Protein AF-A0A7S0I4N2-F1 (afdb_monomer_lite)

pLDDT: mean 75.65, std 21.39, range [32.59, 97.38]

Structure (mmCIF, N/CA/C/O backbone):
data_AF-A0A7S0I4N2-F1
#
_entry.id   AF-A0A7S0I4N2-F1
#
loop_
_atom_site.group_PDB
_atom_site.id
_atom_site.type_symbol
_atom_site.label_atom_id
_atom_site.label_alt_id
_atom_site.label_comp_id
_atom_site.label_asym_id
_atom_site.label_entity_id
_atom_site.label_seq_id
_atom_site.pdbx_PDB_ins_code
_atom_site.Cartn_x
_atom_site.Cartn_y
_atom_site.Cartn_z
_atom_site.occupancy
_atom_site.B_iso_or_equiv
_atom_site.auth_seq_id
_atom_site.auth_comp_id
_atom_site.auth_asym_id
_atom_site.auth_atom_id
_atom_site.pdbx_PDB_model_num
ATOM 1 N N . MET A 1 1 ? -61.066 2.863 23.613 1.00 39.00 1 MET A N 1
ATOM 2 C CA . MET A 1 1 ? -60.328 2.364 22.430 1.00 39.00 1 MET A CA 1
ATOM 3 C C . MET A 1 1 ? -59.536 3.503 21.757 1.00 39.00 1 MET A C 1
ATOM 5 O O . MET A 1 1 ? -59.409 3.555 20.550 1.00 39.00 1 MET A O 1
ATOM 9 N N . LEU A 1 2 ? -59.047 4.546 22.434 1.00 36.34 2 LEU A N 1
ATOM 10 C CA . LEU A 1 2 ? -57.817 4.649 23.255 1.00 36.34 2 LEU A CA 1
ATOM 11 C C . LEU A 1 2 ? -56.533 3.927 22.791 1.00 36.34 2 LEU A C 1
ATOM 13 O O . LEU A 1 2 ? -55.491 4.132 23.397 1.00 36.34 2 LEU A O 1
ATOM 17 N N . THR A 1 3 ? -56.552 3.195 21.676 1.00 36.00 3 THR A N 1
ATOM 18 C CA . THR A 1 3 ? -55.361 2.517 21.122 1.00 36.00 3 THR A CA 1
ATOM 19 C C . THR A 1 3 ? -55.049 2.905 19.675 1.00 36.00 3 THR A C 1
ATOM 21 O O . THR A 1 3 ? -53.972 2.582 19.192 1.00 36.00 3 THR A O 1
ATOM 24 N N . MET A 1 4 ? -55.910 3.676 18.996 1.00 32.59 4 MET A N 1
ATOM 25 C CA . MET A 1 4 ? -55.660 4.134 17.614 1.00 32.59 4 MET A CA 1
ATOM 26 C C . MET A 1 4 ? -55.176 5.585 17.476 1.00 32.59 4 MET A C 1
ATOM 28 O O . MET A 1 4 ? -54.759 5.971 16.390 1.00 32.59 4 MET A O 1
ATOM 32 N N . MET A 1 5 ? -55.151 6.384 18.549 1.00 34.34 5 MET A N 1
ATOM 33 C CA . MET A 1 5 ? -54.586 7.750 18.509 1.00 34.34 5 MET A CA 1
ATOM 34 C C . MET A 1 5 ? -53.125 7.834 18.980 1.00 34.34 5 MET A C 1
ATOM 36 O O . MET A 1 5 ? -52.471 8.849 18.772 1.00 34.34 5 MET A O 1
ATOM 40 N N . ALA A 1 6 ? -52.568 6.748 19.528 1.00 34.38 6 ALA A N 1
ATOM 41 C CA . ALA A 1 6 ? -51.154 6.672 19.909 1.00 34.38 6 ALA A CA 1
ATOM 42 C C . ALA A 1 6 ? -50.215 6.347 18.726 1.00 34.38 6 ALA A C 1
ATOM 44 O O . ALA A 1 6 ? -49.002 6.483 18.846 1.00 34.38 6 ALA A O 1
ATOM 45 N N . SER A 1 7 ? -50.755 5.947 17.568 1.00 36.00 7 SER A N 1
ATOM 46 C CA . SER A 1 7 ? -49.950 5.504 16.417 1.00 36.00 7 SER A CA 1
ATOM 47 C C . SER A 1 7 ? -49.589 6.630 15.433 1.00 36.00 7 SER A C 1
ATOM 49 O O . SER A 1 7 ? -48.683 6.472 14.623 1.00 36.00 7 SER A O 1
ATOM 51 N N . LEU A 1 8 ? -50.208 7.811 15.552 1.00 34.88 8 LEU A N 1
ATOM 52 C CA . LEU A 1 8 ? -49.888 8.986 14.723 1.00 34.88 8 LEU A CA 1
ATOM 53 C C . LEU A 1 8 ? -48.953 9.999 15.412 1.00 34.88 8 LEU A C 1
ATOM 55 O O . LEU A 1 8 ? -48.465 10.919 14.762 1.00 34.88 8 LEU A O 1
ATOM 59 N N . ALA A 1 9 ? -48.632 9.801 16.697 1.00 34.81 9 ALA A N 1
ATOM 60 C CA . ALA A 1 9 ? -47.683 10.634 17.447 1.00 34.81 9 ALA A CA 1
ATOM 61 C C . ALA A 1 9 ? -46.238 10.086 17.451 1.00 34.81 9 ALA A C 1
ATOM 63 O O . ALA A 1 9 ? -45.315 10.795 17.842 1.00 34.81 9 ALA A O 1
ATOM 64 N N . ALA A 1 10 ? -46.014 8.856 16.974 1.00 34.00 10 ALA A N 1
ATOM 65 C CA . ALA A 1 10 ? -44.688 8.226 16.922 1.00 34.00 10 ALA A CA 1
ATOM 66 C C . ALA A 1 10 ? -43.952 8.410 15.575 1.00 34.00 10 ALA A C 1
ATOM 68 O O . ALA A 1 10 ? -42.813 7.977 15.433 1.00 34.00 10 ALA A O 1
ATOM 69 N N . ALA A 1 11 ? -44.568 9.081 14.595 1.00 36.41 11 ALA A N 1
ATOM 70 C CA . ALA A 1 11 ? -44.003 9.304 13.258 1.00 36.41 11 ALA A CA 1
ATOM 71 C C . ALA A 1 11 ? -43.417 10.719 13.061 1.00 36.41 11 ALA A C 1
ATOM 73 O O . ALA A 1 11 ? -43.289 11.193 11.933 1.00 36.41 11 ALA A O 1
ATOM 74 N N . ARG A 1 12 ? -43.081 11.427 14.150 1.00 39.69 12 ARG A N 1
ATOM 75 C CA . ARG A 1 12 ? -42.598 12.819 14.092 1.00 39.69 12 ARG A CA 1
ATOM 76 C C . ARG A 1 12 ? -41.365 13.103 14.947 1.00 39.69 12 ARG A C 1
ATOM 78 O O . ARG A 1 12 ? -41.200 14.209 15.452 1.00 39.69 12 ARG A O 1
ATOM 85 N N . VAL A 1 13 ? -40.482 12.118 15.082 1.00 37.66 13 VAL A N 1
ATOM 86 C CA . VAL A 1 13 ? -39.189 12.296 15.747 1.00 37.66 13 VAL A CA 1
ATOM 87 C C . VAL A 1 13 ? -38.069 12.163 14.715 1.00 37.66 13 VAL A C 1
ATOM 89 O O . VAL A 1 13 ? -37.852 11.097 14.149 1.00 37.66 13 VAL A O 1
ATOM 92 N N . LEU A 1 14 ? -37.377 13.291 14.521 1.00 39.59 14 LEU A N 1
ATOM 93 C CA . LEU A 1 14 ? -36.101 13.487 13.822 1.00 39.59 14 LEU A CA 1
ATOM 94 C C . LEU A 1 14 ? -36.123 13.468 12.285 1.00 39.59 14 LEU A C 1
ATOM 96 O O . LEU A 1 14 ? -35.412 12.712 11.629 1.00 39.59 14 LEU A O 1
ATOM 100 N N . ALA A 1 15 ? -36.808 14.461 11.710 1.00 38.31 15 ALA A N 1
ATOM 101 C CA . ALA A 1 15 ? -36.183 15.177 10.598 1.00 38.31 15 ALA A CA 1
ATOM 102 C C . ALA A 1 15 ? -34.832 15.741 11.098 1.00 38.31 15 ALA A C 1
ATOM 104 O O . ALA A 1 15 ? -34.811 16.345 12.177 1.00 38.31 15 ALA A O 1
ATOM 105 N N . PRO A 1 16 ? -33.705 15.531 10.396 1.00 39.34 16 PRO A N 1
ATOM 106 C CA . PRO A 1 16 ? -32.424 16.055 10.845 1.00 39.34 16 PRO A CA 1
ATOM 107 C C . PRO A 1 16 ? -32.464 17.586 10.806 1.00 39.34 16 PRO A C 1
ATOM 109 O O . PRO A 1 16 ? -32.677 18.191 9.756 1.00 39.34 16 PRO A O 1
ATOM 112 N N . SER A 1 17 ? -32.283 18.203 11.975 1.00 37.44 17 SER A N 1
ATOM 113 C CA . SER A 1 17 ? -32.040 19.639 12.110 1.00 37.44 17 SER A CA 1
ATOM 114 C C . SER A 1 17 ? -30.859 20.041 11.221 1.00 37.44 17 SER A C 1
ATOM 116 O O . SER A 1 17 ? -29.829 19.359 11.256 1.00 37.44 17 SER A O 1
ATOM 118 N N . PRO A 1 18 ? -30.943 21.145 10.460 1.00 48.12 18 PRO A N 1
ATOM 119 C CA . PRO A 1 18 ? -29.780 21.665 9.765 1.00 48.12 18 PRO A CA 1
ATOM 120 C C . PRO A 1 18 ? -28.804 22.222 10.814 1.00 48.12 18 PRO A C 1
ATOM 122 O O . PRO A 1 18 ? -29.229 22.830 11.794 1.00 48.12 18 PRO A O 1
ATOM 125 N N . ALA A 1 19 ? -27.506 22.001 10.603 1.00 45.50 19 ALA A N 1
ATOM 126 C CA . ALA A 1 19 ? -26.388 22.521 11.401 1.00 45.50 19 ALA A CA 1
ATOM 127 C C . ALA A 1 19 ? -26.069 21.828 12.745 1.00 45.50 19 ALA A C 1
ATOM 129 O O . ALA A 1 19 ? -25.938 22.473 13.782 1.00 45.50 19 ALA A O 1
ATOM 130 N N . SER A 1 20 ? -25.774 20.527 12.712 1.00 43.56 20 SER A N 1
ATOM 131 C CA . SER A 1 20 ? -24.739 19.988 13.609 1.00 43.56 20 SER A CA 1
ATOM 132 C C . SER A 1 20 ? -23.656 19.330 12.761 1.00 43.56 20 SER A C 1
ATOM 134 O O . SER A 1 20 ? -23.825 18.232 12.240 1.00 43.56 20 SER A O 1
ATOM 136 N N . LEU A 1 21 ? -22.569 20.076 12.554 1.00 48.06 21 LEU A N 1
ATOM 137 C CA . LEU A 1 21 ? -21.377 19.618 11.844 1.00 48.06 21 LEU A CA 1
ATOM 138 C C . LEU A 1 21 ? -20.907 18.301 12.492 1.00 48.06 21 LEU A C 1
ATOM 140 O O . LEU A 1 21 ? -20.787 18.263 13.723 1.00 48.06 21 LEU A O 1
ATOM 144 N N . PRO A 1 22 ? -20.629 17.226 11.731 1.00 48.34 22 PRO A N 1
ATOM 145 C CA . PRO A 1 22 ? -20.086 16.002 12.299 1.00 48.34 22 PRO A CA 1
ATOM 146 C C . PRO A 1 22 ? -18.662 16.284 12.790 1.00 48.34 22 PRO A C 1
ATOM 148 O O . PRO A 1 22 ? -17.690 16.234 12.040 1.00 48.34 22 PRO A O 1
ATOM 151 N N . LEU A 1 23 ? -18.540 16.639 14.069 1.00 47.75 23 LEU A N 1
ATOM 152 C CA . LEU A 1 23 ? -17.262 16.878 14.723 1.00 47.75 23 LEU A CA 1
ATOM 153 C C . LEU A 1 23 ? -16.446 15.580 14.730 1.00 47.75 23 LEU A C 1
ATOM 155 O O . LEU A 1 23 ? -16.874 14.565 15.287 1.00 47.75 23 LEU A O 1
ATOM 159 N N . LEU A 1 24 ? -15.232 15.633 14.178 1.00 50.34 24 LEU A N 1
ATOM 160 C CA . LEU A 1 24 ? -14.182 14.650 14.440 1.00 50.34 24 LEU A CA 1
ATOM 161 C C . LEU A 1 24 ? -13.757 14.787 15.909 1.00 50.34 24 LEU A C 1
ATOM 163 O O . LEU A 1 24 ? -12.789 15.464 16.245 1.00 50.34 24 LEU A O 1
ATOM 167 N N . GLN A 1 25 ? -14.541 14.193 16.807 1.00 47.31 25 GLN A N 1
ATOM 168 C CA . GLN A 1 25 ? -14.233 14.131 18.230 1.00 47.31 25 GLN A CA 1
ATOM 169 C C . GLN A 1 25 ? -13.156 13.067 18.457 1.00 47.31 25 GLN A C 1
ATOM 171 O O . GLN A 1 25 ? -13.446 11.869 18.512 1.00 47.31 25 GLN A O 1
ATOM 176 N N . LEU A 1 26 ? -11.901 13.508 18.573 1.00 48.34 26 LEU A N 1
ATOM 177 C CA . LEU A 1 26 ? -10.814 12.666 19.063 1.00 48.34 26 LEU A CA 1
ATOM 178 C C . LEU A 1 26 ? -11.024 12.395 20.560 1.00 48.34 26 LEU A C 1
ATOM 180 O O . LEU A 1 26 ? -11.571 13.224 21.295 1.00 48.34 26 LEU A O 1
ATOM 184 N N . ARG A 1 27 ? -10.608 11.212 21.024 1.00 41.81 27 ARG A N 1
ATOM 185 C CA . ARG A 1 27 ? -10.781 10.779 22.418 1.00 41.81 27 ARG A CA 1
ATOM 186 C C . ARG A 1 27 ? -9.897 11.633 23.340 1.00 41.81 27 ARG A C 1
ATOM 188 O O . ARG A 1 27 ? -8.744 11.304 23.588 1.00 41.81 27 ARG A O 1
ATOM 195 N N . GLY A 1 28 ? -10.461 12.750 23.793 1.00 43.47 28 GLY A N 1
ATOM 196 C CA . GLY A 1 28 ? -9.804 13.785 24.598 1.00 43.47 28 GLY A CA 1
ATOM 197 C C . GLY A 1 28 ? -10.543 15.131 24.631 1.00 4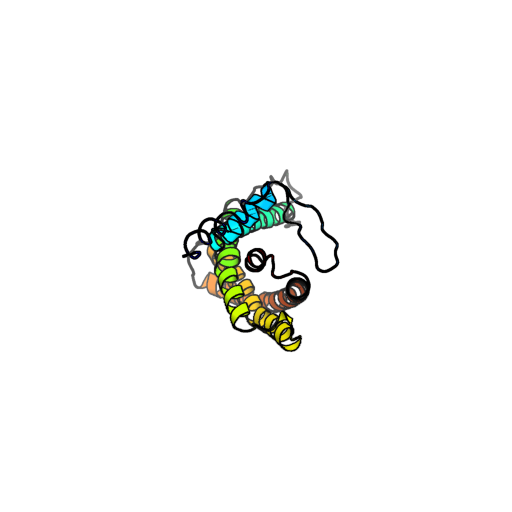3.47 28 GLY A C 1
ATOM 198 O O . GLY A 1 28 ? -10.056 16.060 25.259 1.00 43.47 28 GLY A O 1
ATOM 199 N N . GLY A 1 29 ? -11.693 15.266 23.953 1.00 39.41 29 GLY A N 1
ATOM 200 C CA . GLY A 1 29 ? -12.467 16.517 23.919 1.00 39.41 29 GLY A CA 1
ATOM 201 C C . GLY A 1 29 ? -11.921 17.566 22.944 1.00 39.41 29 GLY A C 1
ATOM 202 O O . GLY A 1 29 ? -12.547 18.601 22.740 1.00 39.41 29 GLY A O 1
ATOM 203 N N . PHE A 1 30 ? -10.792 17.285 22.291 1.00 38.97 30 PHE A N 1
ATOM 204 C CA . PHE A 1 30 ? -10.241 18.128 21.238 1.00 38.97 30 PHE A CA 1
ATOM 205 C C . PHE A 1 30 ? -10.936 17.800 19.909 1.00 38.97 30 PHE A C 1
ATOM 207 O O . PHE A 1 30 ? -10.615 16.816 19.240 1.00 38.97 30 PHE A O 1
ATOM 214 N N . GLY A 1 31 ? -11.949 18.594 19.564 1.00 44.31 31 GLY A N 1
ATOM 215 C CA . GLY A 1 31 ? -12.595 18.564 18.257 1.00 44.31 31 GLY A CA 1
ATOM 216 C C . GLY A 1 31 ? -11.939 19.584 17.337 1.00 44.31 31 GLY A C 1
ATOM 217 O O . GLY A 1 31 ? -12.084 20.784 17.553 1.00 44.31 31 GLY A O 1
ATOM 218 N N . VAL A 1 32 ? -11.237 19.128 16.299 1.00 46.72 32 VAL A N 1
ATOM 219 C CA . VAL A 1 32 ? -10.853 20.022 15.200 1.00 46.72 32 VAL A CA 1
ATOM 220 C C . VAL A 1 32 ? -12.064 20.112 14.279 1.00 46.72 32 VAL A C 1
ATOM 222 O O . VAL A 1 32 ? -12.439 19.132 13.634 1.00 46.72 32 VAL A O 1
ATOM 225 N N . GLY A 1 33 ? -12.721 21.270 14.258 1.00 48.91 33 GLY A N 1
ATOM 226 C CA . GLY A 1 33 ? -13.815 21.548 13.335 1.00 48.91 33 GLY A CA 1
ATOM 227 C C . GLY A 1 33 ? -13.296 21.651 11.904 1.00 48.91 33 GLY A C 1
ATOM 228 O O . GLY A 1 33 ? -13.043 22.746 11.422 1.00 48.91 33 GLY A O 1
ATOM 229 N N . VAL A 1 34 ? -13.134 20.518 11.219 1.00 54.41 34 VAL A N 1
ATOM 230 C CA . VAL A 1 34 ? -12.868 20.467 9.771 1.00 54.41 34 VAL A CA 1
ATOM 231 C C . VAL A 1 34 ? -14.141 20.030 9.058 1.00 54.41 34 VAL A C 1
ATOM 233 O O . VAL A 1 34 ? -14.183 19.016 8.371 1.00 54.41 34 VAL A O 1
ATOM 236 N N . ALA A 1 35 ? -15.227 20.766 9.262 1.00 55.03 35 ALA A N 1
ATOM 237 C CA . ALA A 1 35 ? -16.447 20.536 8.505 1.00 55.03 35 ALA A CA 1
ATOM 238 C C . ALA A 1 35 ? -16.438 21.445 7.275 1.00 55.03 35 ALA A C 1
ATOM 240 O O . ALA A 1 35 ? -17.102 22.476 7.211 1.00 55.03 35 ALA A O 1
ATOM 241 N N . THR A 1 36 ? -15.607 21.074 6.304 1.00 67.81 36 THR A N 1
ATOM 242 C CA . THR A 1 36 ? -15.795 21.525 4.927 1.00 67.81 36 THR A CA 1
ATOM 243 C C . THR A 1 36 ? -16.883 20.652 4.300 1.00 67.81 36 THR A C 1
ATOM 245 O O . THR A 1 36 ? -16.975 19.459 4.594 1.00 67.81 36 THR A O 1
ATOM 248 N N . SER A 1 37 ? -17.699 21.209 3.406 1.00 74.06 37 SER A N 1
ATOM 249 C CA . SER A 1 37 ? -18.719 20.453 2.653 1.00 74.06 37 SER A CA 1
ATOM 250 C C . SER A 1 37 ? -18.145 19.214 1.940 1.00 74.06 37 SER A C 1
ATOM 252 O O . SER A 1 37 ? -18.837 18.211 1.747 1.00 74.06 37 SER A O 1
ATOM 254 N N . ALA A 1 38 ? -16.853 19.251 1.597 1.00 78.50 38 ALA A N 1
ATOM 255 C CA . ALA A 1 38 ? -16.102 18.128 1.046 1.00 78.50 38 ALA A CA 1
ATOM 256 C C . ALA A 1 38 ? -15.949 16.956 2.036 1.00 78.50 38 ALA A C 1
ATOM 258 O O . ALA A 1 38 ? -16.111 15.804 1.639 1.00 78.50 38 ALA A O 1
ATOM 259 N N . PHE A 1 39 ? -15.687 17.222 3.320 1.00 80.44 39 PHE A N 1
ATOM 260 C CA . PHE A 1 39 ? -15.550 16.182 4.346 1.00 80.44 39 PHE A CA 1
ATOM 261 C C . PHE A 1 39 ? -16.886 15.481 4.634 1.00 80.44 39 PHE A C 1
ATOM 263 O O . PHE A 1 39 ? -16.954 14.253 4.729 1.00 80.44 39 PHE A O 1
ATOM 270 N N . GLU A 1 40 ? -17.977 16.242 4.697 1.00 80.50 40 GLU A N 1
ATOM 271 C CA . GLU A 1 40 ? -19.330 15.689 4.845 1.00 80.50 40 GLU A CA 1
ATOM 272 C C . GLU A 1 40 ? -19.726 14.836 3.633 1.00 80.50 40 GLU A C 1
ATOM 274 O O . GLU A 1 40 ? -20.245 13.727 3.772 1.00 80.50 40 GLU A O 1
ATOM 279 N N . SER A 1 41 ? -19.406 15.306 2.426 1.00 82.31 41 SER A N 1
ATOM 280 C CA . SER A 1 41 ? -19.639 14.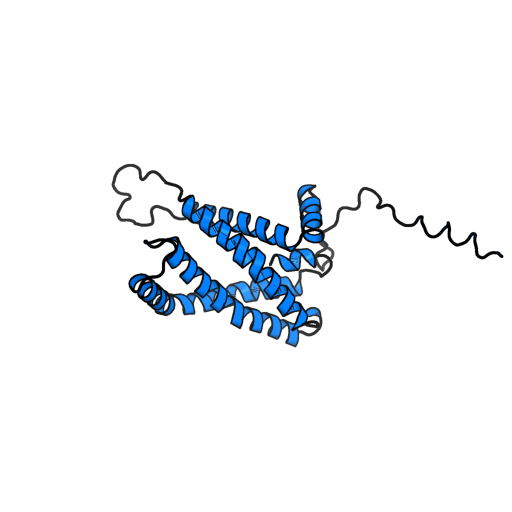545 1.195 1.00 82.31 41 SER A CA 1
ATOM 281 C C . SER A 1 41 ? -18.830 13.247 1.173 1.00 82.31 41 SER A C 1
ATOM 283 O O . SER A 1 41 ? -19.364 12.189 0.843 1.00 82.31 41 SER A O 1
ATOM 285 N N . TYR A 1 42 ? -17.563 13.302 1.585 1.00 83.62 42 TYR A N 1
ATOM 286 C CA . TYR A 1 42 ? -16.692 12.133 1.664 1.00 83.62 42 TYR A CA 1
ATOM 287 C C . TYR A 1 42 ? -17.199 11.094 2.670 1.00 83.62 42 TYR A C 1
ATOM 289 O O . TYR A 1 42 ? -17.312 9.915 2.342 1.00 83.62 42 TYR A O 1
ATOM 297 N N . THR A 1 43 ? -17.574 11.520 3.878 1.00 82.19 43 THR A N 1
ATOM 298 C CA . THR A 1 43 ? -18.123 10.617 4.905 1.00 82.19 43 THR A CA 1
ATOM 299 C C . THR A 1 43 ? -19.451 9.987 4.476 1.00 82.19 43 THR A C 1
ATOM 301 O O . THR A 1 43 ? -19.682 8.804 4.735 1.00 82.19 43 THR A O 1
ATOM 304 N N . ARG A 1 44 ? -20.296 10.720 3.738 1.00 83.31 44 ARG A N 1
ATOM 305 C CA . ARG A 1 44 ? -21.516 10.175 3.124 1.00 83.31 44 ARG A CA 1
ATOM 306 C C . ARG A 1 44 ? -21.219 9.135 2.040 1.00 83.31 44 ARG A C 1
ATOM 308 O O . ARG A 1 44 ? -21.866 8.086 2.011 1.00 83.31 44 ARG A O 1
ATOM 315 N N . LEU A 1 45 ? -20.264 9.406 1.150 1.00 84.12 45 LEU A N 1
ATOM 316 C CA . LEU A 1 45 ? -19.844 8.458 0.108 1.00 84.12 45 LEU A CA 1
ATOM 317 C C . LEU A 1 45 ? -19.275 7.183 0.722 1.00 84.12 45 LEU A C 1
ATOM 319 O O . LEU A 1 45 ? -19.656 6.081 0.338 1.00 84.12 45 LEU A O 1
ATOM 323 N N . LEU A 1 46 ? -18.461 7.338 1.760 1.00 83.81 46 LEU A N 1
ATOM 324 C CA . LEU A 1 46 ? -17.970 6.229 2.553 1.00 83.81 46 LEU A CA 1
ATOM 325 C C . LEU A 1 46 ? -19.118 5.379 3.115 1.00 83.81 46 LEU A C 1
ATOM 327 O O . LEU A 1 46 ? -19.056 4.155 3.038 1.00 83.81 46 LEU A O 1
ATOM 331 N N . ALA A 1 47 ? -20.170 5.991 3.667 1.00 82.06 47 ALA A N 1
ATOM 332 C CA . ALA A 1 47 ? -21.285 5.249 4.263 1.00 82.06 47 ALA A CA 1
ATOM 333 C C . ALA A 1 47 ? -22.161 4.524 3.225 1.00 82.06 47 ALA A C 1
ATOM 335 O O . ALA A 1 47 ? -22.715 3.466 3.516 1.00 82.06 47 ALA A O 1
ATOM 336 N N . THR A 1 48 ? -22.298 5.091 2.026 1.00 88.38 48 THR A N 1
ATOM 337 C CA . THR A 1 48 ? -23.215 4.595 0.984 1.00 88.38 48 THR A CA 1
ATOM 338 C C . THR A 1 48 ? -22.547 3.646 -0.009 1.00 88.38 48 THR A C 1
ATOM 340 O O . THR A 1 48 ? -23.160 2.670 -0.431 1.00 88.38 48 THR A O 1
ATOM 343 N N . ALA A 1 49 ? -21.287 3.898 -0.358 1.00 87.75 49 ALA A N 1
ATOM 344 C CA . ALA A 1 49 ? -20.500 3.111 -1.301 1.00 87.75 49 ALA A CA 1
ATOM 345 C C . ALA A 1 49 ? -19.054 2.945 -0.789 1.00 87.75 49 ALA A C 1
ATOM 347 O O . ALA A 1 49 ? -18.111 3.468 -1.396 1.00 87.75 49 ALA A O 1
ATOM 348 N N . PRO A 1 50 ? -18.846 2.215 0.326 1.00 86.94 50 PRO A N 1
ATOM 349 C CA . PRO A 1 50 ? -17.555 2.146 1.010 1.00 86.94 50 PRO A CA 1
ATOM 350 C C . PRO A 1 50 ? -16.438 1.605 0.118 1.00 86.94 50 PRO A C 1
ATOM 352 O O . PRO A 1 50 ? -15.377 2.213 0.047 1.00 86.94 50 PRO A O 1
ATOM 355 N N . LEU A 1 51 ? -16.667 0.505 -0.605 1.00 88.00 51 LEU A N 1
ATOM 356 C CA . LEU A 1 51 ? -15.641 -0.096 -1.464 1.00 88.00 51 LEU A CA 1
ATOM 357 C C . LEU A 1 51 ? -15.231 0.839 -2.611 1.00 88.00 51 LEU A C 1
ATOM 359 O O . LEU A 1 51 ? -14.046 1.069 -2.820 1.00 88.00 51 LEU A O 1
ATOM 363 N N . ALA A 1 52 ? -16.205 1.414 -3.323 1.00 91.00 52 ALA A N 1
ATOM 364 C CA . ALA A 1 52 ? -15.927 2.325 -4.432 1.00 91.00 52 ALA A CA 1
ATOM 365 C C . ALA A 1 52 ? -15.167 3.566 -3.952 1.00 91.00 52 ALA A C 1
ATOM 367 O O . ALA A 1 52 ? -14.181 3.966 -4.566 1.00 91.00 52 ALA A O 1
ATOM 368 N N . THR A 1 53 ? -15.586 4.128 -2.818 1.00 90.56 53 THR A N 1
ATOM 369 C CA . THR A 1 53 ? -14.926 5.289 -2.216 1.00 90.56 53 THR A CA 1
ATOM 370 C C . THR A 1 53 ? -13.488 4.959 -1.813 1.00 90.56 53 THR A C 1
ATOM 372 O O . THR A 1 53 ? -12.589 5.726 -2.138 1.00 90.56 53 THR A O 1
ATOM 375 N N . ASN A 1 54 ? -13.244 3.792 -1.205 1.00 87.81 54 ASN A N 1
ATOM 376 C CA . ASN A 1 54 ? -11.895 3.323 -0.874 1.00 87.81 54 ASN A CA 1
ATOM 377 C C . ASN A 1 54 ? -11.017 3.172 -2.126 1.00 87.81 54 ASN A C 1
ATOM 379 O O . ASN A 1 54 ? -9.906 3.693 -2.165 1.00 87.81 54 ASN A O 1
ATOM 383 N N . CYS A 1 55 ? -11.516 2.506 -3.171 1.00 93.62 55 CYS A N 1
ATOM 384 C CA . CYS A 1 55 ? -10.787 2.336 -4.428 1.00 93.62 55 CYS A CA 1
ATOM 385 C C . CYS A 1 55 ? -10.446 3.676 -5.090 1.00 93.62 55 CYS A C 1
ATOM 387 O O . CYS A 1 55 ? -9.306 3.865 -5.505 1.00 93.62 55 CYS A O 1
ATOM 389 N N . ILE A 1 56 ? -11.396 4.612 -5.167 1.00 94.50 56 ILE A N 1
ATOM 390 C CA . ILE A 1 56 ? -11.177 5.923 -5.796 1.00 94.50 56 ILE A CA 1
ATOM 391 C C . ILE A 1 56 ? -10.184 6.753 -4.977 1.00 94.50 56 ILE A C 1
ATOM 393 O O . ILE A 1 56 ? -9.216 7.270 -5.532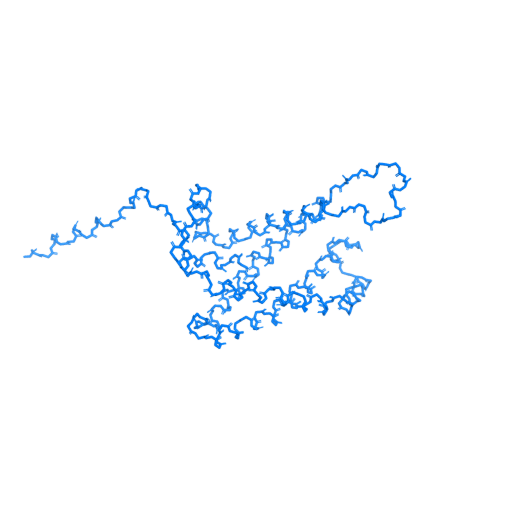 1.00 94.50 56 ILE A O 1
ATOM 397 N N . SER A 1 57 ? -10.372 6.842 -3.658 1.00 92.50 57 SER A N 1
ATOM 398 C CA . SER A 1 57 ? -9.443 7.551 -2.774 1.00 92.50 57 SER A CA 1
ATOM 399 C C . SER A 1 57 ? -8.031 6.978 -2.865 1.00 92.50 57 SER A C 1
ATOM 401 O O . SER A 1 57 ? -7.067 7.727 -3.012 1.00 92.50 57 SER A O 1
ATOM 403 N N . ALA A 1 58 ? -7.897 5.651 -2.836 1.00 93.44 58 ALA A N 1
ATOM 404 C CA . ALA A 1 58 ? -6.608 4.981 -2.922 1.00 93.44 58 ALA A CA 1
ATOM 405 C C . ALA A 1 58 ? -5.948 5.135 -4.303 1.00 93.44 58 ALA A C 1
ATOM 407 O O . ALA A 1 58 ? -4.727 5.260 -4.376 1.00 93.44 58 ALA A O 1
ATOM 408 N N . ALA A 1 59 ? -6.728 5.191 -5.387 1.00 95.44 59 ALA A N 1
ATOM 409 C CA . ALA A 1 59 ? -6.231 5.507 -6.727 1.00 95.44 59 ALA A CA 1
ATOM 410 C C . ALA A 1 59 ? -5.625 6.918 -6.778 1.00 95.44 59 ALA A C 1
ATOM 412 O O . ALA A 1 59 ? -4.486 7.099 -7.211 1.00 95.44 59 ALA A O 1
ATOM 413 N N . CYS A 1 60 ? -6.353 7.911 -6.255 1.00 95.88 60 CYS A N 1
ATOM 414 C CA . CYS A 1 60 ? -5.886 9.293 -6.158 1.00 95.88 60 CYS A CA 1
ATOM 415 C C . CYS A 1 60 ? -4.624 9.405 -5.294 1.00 95.88 60 CYS A C 1
ATOM 417 O O . CYS A 1 60 ? -3.669 10.075 -5.685 1.00 95.88 60 CYS A O 1
ATOM 419 N N . LEU A 1 61 ? -4.582 8.716 -4.150 1.00 93.44 61 LEU A N 1
ATOM 420 C CA . LEU A 1 61 ? -3.389 8.648 -3.303 1.00 93.44 61 LEU A CA 1
ATOM 421 C C . LEU A 1 61 ? -2.216 7.988 -4.031 1.00 93.44 61 LEU A C 1
ATOM 423 O O . LEU A 1 61 ? -1.096 8.481 -3.935 1.00 93.44 61 LEU A O 1
ATOM 427 N N . GLY A 1 62 ? -2.465 6.929 -4.805 1.00 93.44 62 GLY A N 1
ATOM 428 C CA . GLY A 1 62 ? -1.472 6.303 -5.675 1.00 93.44 62 GLY A CA 1
ATOM 429 C C . GLY A 1 62 ? -0.874 7.308 -6.660 1.00 93.44 62 GLY A C 1
ATOM 430 O O . GLY A 1 62 ? 0.345 7.459 -6.712 1.00 93.44 62 GLY A O 1
ATOM 431 N N . MET A 1 63 ? -1.719 8.071 -7.358 1.00 94.31 63 MET A N 1
ATOM 432 C CA . MET A 1 63 ? -1.279 9.110 -8.297 1.00 94.31 63 MET A CA 1
ATOM 433 C C . MET A 1 63 ? -0.477 10.221 -7.617 1.00 94.31 63 MET A C 1
ATOM 435 O O . MET A 1 63 ? 0.588 10.596 -8.100 1.00 94.31 63 MET A O 1
ATOM 439 N N . LEU A 1 64 ? -0.969 10.739 -6.489 1.00 95.38 64 LEU A N 1
ATOM 440 C CA . LEU A 1 64 ? -0.297 11.798 -5.737 1.00 95.38 64 LEU A CA 1
ATOM 441 C C . LEU A 1 64 ? 1.045 11.321 -5.174 1.00 95.38 64 LEU A C 1
ATOM 443 O O . LEU A 1 64 ? 2.040 12.033 -5.280 1.00 95.38 64 LEU A O 1
ATOM 447 N N . SER A 1 65 ? 1.088 10.109 -4.616 1.00 92.56 65 SER A N 1
ATOM 448 C CA . SER A 1 65 ? 2.314 9.514 -4.075 1.00 92.56 65 SER A CA 1
ATOM 449 C C . SER A 1 65 ? 3.370 9.328 -5.159 1.00 92.56 65 SER A C 1
ATOM 451 O O . SER A 1 65 ? 4.532 9.681 -4.958 1.00 92.56 65 SER A O 1
ATOM 453 N N . ASP A 1 66 ? 2.958 8.850 -6.334 1.00 93.44 66 ASP A N 1
ATOM 454 C CA . ASP A 1 66 ? 3.851 8.694 -7.467 1.00 93.44 66 ASP A CA 1
ATOM 455 C C . ASP A 1 66 ? 4.308 10.046 -8.002 1.00 93.44 66 ASP A C 1
ATOM 457 O O . ASP A 1 66 ? 5.478 10.196 -8.338 1.00 93.44 66 ASP A O 1
ATOM 461 N N . GLY A 1 67 ? 3.430 11.050 -7.998 1.00 92.38 67 GLY A N 1
ATOM 462 C CA . GLY A 1 67 ? 3.805 12.394 -8.396 1.00 92.38 67 GLY A CA 1
ATOM 463 C C . GLY A 1 67 ? 4.814 13.046 -7.458 1.00 92.38 67 GLY A C 1
ATOM 464 O O . GLY A 1 67 ? 5.789 13.638 -7.915 1.00 92.38 67 GLY A O 1
ATOM 465 N N . ILE A 1 68 ? 4.666 12.860 -6.147 1.00 91.69 68 ILE A N 1
ATOM 466 C CA . ILE A 1 68 ? 5.684 13.282 -5.179 1.00 91.69 68 ILE A CA 1
ATOM 467 C C . ILE A 1 68 ? 6.983 12.499 -5.407 1.00 91.69 68 ILE A C 1
ATOM 469 O O . ILE A 1 68 ? 8.062 13.077 -5.436 1.00 91.69 68 ILE A O 1
ATOM 473 N N . ALA A 1 69 ? 6.917 11.187 -5.636 1.00 90.00 69 ALA A N 1
ATOM 474 C CA . ALA A 1 69 ? 8.117 10.402 -5.911 1.00 90.00 69 ALA A CA 1
ATOM 475 C C . ALA A 1 69 ? 8.822 10.869 -7.196 1.00 90.00 69 ALA A C 1
ATOM 477 O O . ALA A 1 69 ? 10.047 10.977 -7.230 1.00 90.00 69 ALA A O 1
ATOM 478 N N . GLN A 1 70 ? 8.063 11.174 -8.248 1.00 88.81 70 GLN A N 1
ATOM 479 C CA . GLN A 1 70 ? 8.580 11.696 -9.507 1.00 88.81 70 GLN A CA 1
ATOM 480 C C . GLN A 1 70 ? 9.082 13.130 -9.392 1.00 88.81 70 GLN A C 1
ATOM 482 O O . GLN A 1 70 ? 9.967 13.463 -10.167 1.00 88.81 70 GLN A O 1
ATOM 487 N N . SER A 1 71 ? 8.585 13.947 -8.453 1.00 86.88 71 SER A N 1
ATOM 488 C CA . SER A 1 71 ? 9.079 15.306 -8.169 1.00 86.88 71 SER A CA 1
ATOM 489 C C . SER A 1 71 ? 10.333 15.312 -7.284 1.00 86.88 71 SER A C 1
ATOM 491 O O . SER A 1 71 ? 11.202 16.176 -7.431 1.00 86.88 71 SER A O 1
ATOM 493 N N . LEU A 1 72 ? 10.474 14.304 -6.425 1.00 83.56 72 LEU A N 1
ATOM 494 C CA . LEU A 1 72 ? 11.632 14.126 -5.558 1.00 83.56 72 LEU A CA 1
ATOM 495 C C . LEU A 1 72 ? 12.766 13.350 -6.206 1.00 83.56 72 LEU A C 1
ATOM 497 O O . LEU A 1 72 ? 13.881 13.498 -5.736 1.00 83.56 72 LEU A O 1
ATOM 501 N N . THR A 1 73 ? 12.507 12.547 -7.245 1.00 72.81 73 THR A N 1
ATOM 502 C CA . THR A 1 73 ? 13.559 11.908 -8.048 1.00 72.81 73 THR A CA 1
ATOM 503 C C . THR A 1 73 ? 14.250 13.016 -8.839 1.00 72.81 73 THR A C 1
ATOM 505 O O . THR A 1 73 ? 13.684 13.470 -9.837 1.00 72.81 73 THR A O 1
ATOM 508 N N . PRO A 1 74 ? 15.424 13.517 -8.415 1.00 57.25 74 PRO A N 1
ATOM 509 C CA . PRO A 1 74 ? 16.222 14.370 -9.273 1.00 57.25 74 PRO A CA 1
ATOM 510 C C . PRO A 1 74 ? 16.741 13.463 -10.394 1.00 57.25 74 PRO A C 1
ATOM 512 O O . PRO A 1 74 ? 16.550 12.246 -10.362 1.00 57.25 74 PRO A O 1
ATOM 515 N N . CYS A 1 75 ? 17.429 14.012 -11.374 1.00 49.88 75 CYS A N 1
ATOM 516 C CA . CYS A 1 75 ? 18.371 13.245 -12.172 1.00 49.88 75 CYS A CA 1
ATOM 517 C C . CYS A 1 75 ? 19.313 12.450 -11.227 1.00 49.88 75 CYS A C 1
ATOM 519 O O . CYS A 1 75 ? 20.325 12.966 -10.785 1.00 49.88 75 CYS A O 1
ATOM 521 N N . ALA A 1 76 ? 18.932 11.236 -10.814 1.00 44.25 76 ALA A N 1
ATOM 522 C CA . ALA A 1 76 ? 19.624 10.423 -9.806 1.00 44.25 76 ALA A CA 1
ATOM 523 C C . ALA A 1 76 ? 20.647 9.476 -10.448 1.00 44.25 76 ALA A C 1
ATOM 525 O O . ALA A 1 76 ? 21.103 8.517 -9.830 1.00 44.25 76 ALA A O 1
ATOM 526 N N . SER A 1 77 ? 20.983 9.732 -11.710 1.00 40.03 77 SER A N 1
ATOM 527 C CA . SER A 1 77 ? 22.306 9.460 -12.239 1.00 40.03 77 SER A CA 1
ATOM 528 C C . SER A 1 77 ? 23.073 10.776 -12.169 1.00 40.03 77 SER A C 1
ATOM 530 O O . SER A 1 77 ? 22.923 11.628 -13.048 1.00 40.03 77 SER A O 1
ATOM 532 N N . ASP A 1 78 ? 23.931 10.904 -11.165 1.00 44.50 78 ASP A N 1
ATOM 533 C CA . ASP A 1 78 ? 25.025 11.886 -11.089 1.00 44.50 78 ASP A CA 1
ATOM 534 C C . ASP A 1 78 ? 26.066 11.704 -12.232 1.00 44.50 78 ASP A C 1
ATOM 536 O O . ASP A 1 78 ? 27.218 12.093 -12.117 1.00 44.50 78 ASP A O 1
ATOM 540 N N . GLU A 1 79 ? 25.666 11.116 -13.365 1.00 47.31 79 GLU A N 1
ATOM 541 C CA . GLU A 1 79 ? 26.486 10.871 -14.560 1.00 47.31 79 GLU A CA 1
ATOM 542 C C . GLU A 1 79 ? 25.946 11.575 -15.821 1.00 47.31 79 GLU A C 1
ATOM 544 O O . GLU A 1 79 ? 26.598 11.540 -16.858 1.00 47.31 79 GLU A O 1
ATOM 549 N N . LEU A 1 80 ? 24.774 12.231 -15.772 1.00 46.06 80 LEU A N 1
ATOM 550 C CA . LEU A 1 80 ? 24.169 12.899 -16.945 1.00 46.06 80 LEU A CA 1
ATOM 551 C C . LEU A 1 80 ? 23.819 14.381 -16.727 1.00 46.06 80 LEU A C 1
ATOM 553 O O . LEU A 1 80 ? 23.278 15.019 -17.625 1.00 46.06 80 LEU A O 1
ATOM 557 N N . CYS A 1 81 ? 24.139 14.958 -15.566 1.00 46.81 81 CYS A N 1
ATOM 558 C CA . CYS A 1 81 ? 23.894 16.380 -15.291 1.00 46.81 81 CYS A CA 1
ATOM 559 C C . CYS A 1 81 ? 24.987 17.323 -15.826 1.00 46.81 81 CYS A C 1
ATOM 561 O O . CYS A 1 81 ? 24.828 18.536 -15.710 1.00 46.81 81 CYS A O 1
ATOM 563 N N . GLU A 1 82 ? 26.064 16.807 -16.430 1.00 43.41 82 GLU A N 1
ATOM 564 C CA . GLU A 1 82 ? 27.114 17.640 -17.044 1.00 43.41 82 GLU A CA 1
ATOM 565 C C . GLU A 1 82 ? 26.852 18.018 -18.516 1.00 43.41 82 GLU A C 1
ATOM 567 O O . GLU A 1 82 ? 27.654 18.728 -19.117 1.00 43.41 82 GLU A O 1
ATOM 572 N N . GLY A 1 83 ? 25.722 17.625 -19.110 1.00 44.78 83 GLY A N 1
ATOM 573 C CA . GLY A 1 83 ? 25.392 17.980 -20.494 1.00 44.78 83 GLY A CA 1
ATOM 574 C C . GLY A 1 83 ? 23.959 18.473 -20.642 1.00 44.78 83 GLY A C 1
ATOM 575 O O . GLY A 1 83 ? 23.031 17.711 -20.413 1.00 44.78 83 GLY A O 1
ATOM 576 N N . GLU A 1 84 ? 23.806 19.748 -21.007 1.00 44.75 84 GLU A N 1
ATOM 577 C CA . GLU A 1 84 ? 22.608 20.413 -21.551 1.00 44.75 84 GLU A CA 1
ATOM 578 C C . GLU A 1 84 ? 21.226 19.893 -21.091 1.00 44.75 84 GLU A C 1
ATOM 580 O O . GLU A 1 84 ? 20.675 18.940 -21.629 1.00 44.75 84 GLU A O 1
ATOM 585 N N . ALA A 1 85 ? 20.622 20.613 -20.135 1.00 50.84 85 ALA A N 1
ATOM 586 C CA . ALA A 1 85 ? 19.181 20.652 -19.859 1.00 50.84 85 ALA A CA 1
ATOM 587 C C . ALA A 1 85 ? 18.437 19.305 -19.983 1.00 50.84 85 ALA A C 1
ATOM 589 O O . ALA A 1 85 ? 17.618 19.111 -20.883 1.00 50.84 85 ALA A O 1
ATOM 590 N N . ALA A 1 86 ? 18.646 18.399 -19.023 1.00 54.19 86 ALA A N 1
ATOM 591 C CA . ALA A 1 86 ? 17.778 17.239 -18.843 1.00 54.19 86 ALA A CA 1
ATOM 592 C C . ALA A 1 86 ? 16.323 17.705 -18.629 1.00 54.19 86 ALA A C 1
ATOM 594 O O . ALA A 1 86 ? 15.921 18.099 -17.531 1.00 54.19 86 ALA A O 1
ATOM 595 N N . VAL A 1 87 ? 15.524 17.700 -19.700 1.00 58.34 87 VAL A N 1
ATOM 596 C CA . VAL A 1 87 ? 14.099 18.025 -19.642 1.00 58.34 87 VAL A CA 1
ATOM 597 C C . VAL A 1 87 ? 13.427 16.968 -18.781 1.00 58.34 87 VAL A C 1
ATOM 599 O O . VAL A 1 87 ? 13.418 15.780 -19.106 1.00 58.34 87 VAL A O 1
ATOM 602 N N . ARG A 1 88 ? 12.854 17.404 -17.660 1.00 64.75 88 ARG A N 1
ATOM 603 C CA . ARG A 1 88 ? 12.107 16.530 -16.763 1.00 64.75 88 ARG A CA 1
ATOM 604 C C . ARG A 1 88 ? 10.871 16.010 -17.491 1.00 64.75 88 ARG A C 1
ATOM 606 O O . ARG A 1 88 ? 9.914 16.749 -17.707 1.00 64.75 88 ARG A O 1
ATOM 613 N N . THR A 1 89 ? 10.895 14.738 -17.867 1.00 79.38 89 THR A N 1
ATOM 614 C CA . THR A 1 89 ? 9.754 14.065 -18.489 1.00 79.38 89 THR A CA 1
ATOM 615 C C . THR A 1 89 ? 8.949 13.340 -17.421 1.00 79.38 89 THR A C 1
ATOM 617 O O . THR A 1 89 ? 9.499 12.668 -16.550 1.00 79.38 89 THR A O 1
ATOM 620 N N . TRP A 1 90 ? 7.631 13.523 -17.452 1.00 84.81 90 TRP A N 1
ATOM 621 C CA . TRP A 1 90 ? 6.734 12.852 -16.522 1.00 84.81 90 TRP A CA 1
ATOM 622 C C . TRP A 1 90 ? 6.346 11.473 -17.052 1.00 84.81 90 TRP A C 1
ATOM 624 O O . TRP A 1 90 ? 5.831 11.350 -18.165 1.00 84.81 90 TRP A O 1
ATOM 634 N N . ASP A 1 91 ? 6.556 10.436 -16.247 1.00 89.81 91 ASP A N 1
ATOM 635 C CA . ASP A 1 91 ? 6.174 9.063 -16.568 1.00 89.81 91 ASP A CA 1
ATOM 636 C C . ASP A 1 91 ? 4.698 8.851 -16.186 1.00 89.81 91 ASP A C 1
ATOM 638 O O . ASP A 1 91 ? 4.361 8.356 -15.107 1.00 89.81 91 ASP A O 1
ATOM 642 N N . PHE A 1 92 ? 3.793 9.286 -17.072 1.00 91.31 92 PHE A N 1
ATOM 643 C CA . PHE A 1 92 ? 2.343 9.134 -16.884 1.00 91.31 92 PHE A CA 1
ATOM 644 C C . PHE A 1 92 ? 1.908 7.669 -16.831 1.00 91.31 92 PHE A C 1
ATOM 646 O O . PHE A 1 92 ? 0.937 7.337 -16.151 1.00 91.31 92 PHE A O 1
ATOM 653 N N . GLU A 1 93 ? 2.622 6.785 -17.525 1.00 91.62 93 GLU A N 1
ATOM 654 C CA . GLU A 1 93 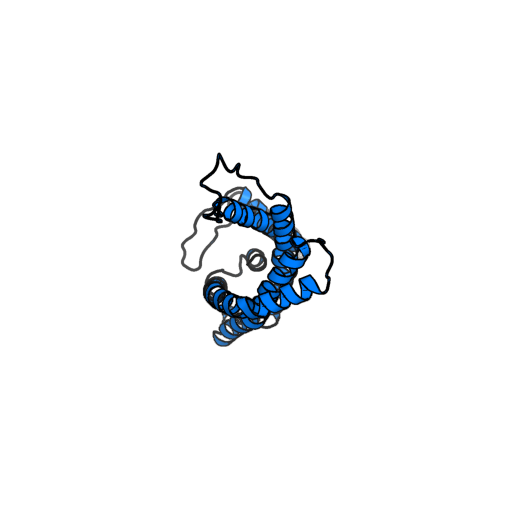? 2.330 5.358 -17.502 1.00 91.62 93 GLU A CA 1
ATOM 655 C C . GLU A 1 93 ? 2.615 4.767 -16.120 1.00 91.62 93 GLU A C 1
ATOM 657 O O . GLU A 1 93 ? 1.784 4.043 -15.570 1.00 91.62 93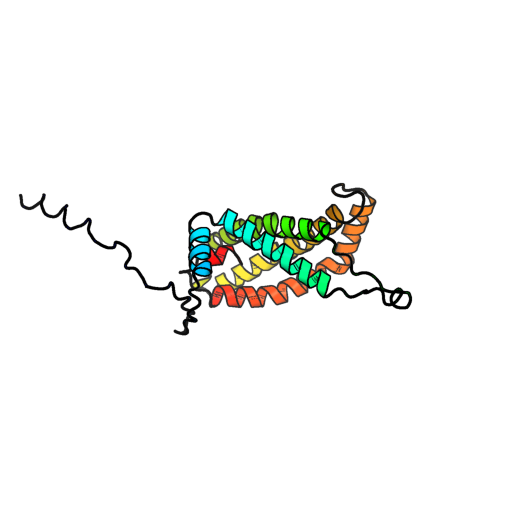 GLU A O 1
ATOM 662 N N . ARG A 1 94 ? 3.753 5.115 -15.513 1.00 90.88 94 ARG A N 1
ATOM 663 C CA . ARG A 1 94 ? 4.049 4.753 -14.125 1.00 90.88 94 ARG A CA 1
ATOM 664 C C . ARG A 1 94 ? 2.972 5.279 -13.180 1.00 90.88 94 ARG A C 1
ATOM 666 O O . ARG A 1 94 ? 2.492 4.509 -12.350 1.00 90.88 94 ARG A O 1
ATOM 673 N N . THR A 1 95 ? 2.547 6.534 -13.332 1.00 94.69 95 THR A N 1
ATOM 674 C CA . THR A 1 95 ? 1.468 7.103 -12.510 1.00 94.69 95 THR A CA 1
ATOM 675 C C . THR A 1 95 ? 0.158 6.333 -12.679 1.00 94.69 95 THR A C 1
ATOM 677 O O . THR A 1 95 ? -0.517 6.049 -11.688 1.00 94.69 95 THR A O 1
ATOM 680 N N . ALA A 1 96 ? -0.186 5.927 -13.904 1.00 95.75 96 ALA A N 1
ATOM 681 C CA . ALA A 1 96 ? -1.369 5.115 -14.172 1.00 95.75 96 ALA A CA 1
ATOM 682 C C . ALA A 1 96 ? -1.288 3.747 -13.478 1.00 95.75 96 ALA A C 1
ATOM 684 O O . ALA A 1 96 ? -2.238 3.340 -12.811 1.00 95.75 96 ALA A O 1
ATOM 685 N N . TRP A 1 97 ? -0.141 3.064 -13.541 1.00 95.50 97 TRP A N 1
ATOM 686 C CA . TRP A 1 97 ? 0.046 1.793 -12.836 1.00 95.50 97 TRP A CA 1
ATOM 687 C C . TRP A 1 97 ? -0.007 1.946 -11.312 1.00 95.50 97 TRP A C 1
ATOM 689 O O . TRP A 1 97 ? -0.588 1.094 -10.640 1.00 95.50 97 TRP A O 1
ATOM 699 N N . MET A 1 98 ? 0.524 3.037 -10.755 1.00 95.94 98 MET A N 1
ATOM 700 C CA . MET A 1 98 ? 0.404 3.320 -9.318 1.00 95.94 98 MET A CA 1
ATOM 701 C C . MET A 1 98 ? -1.040 3.620 -8.907 1.00 95.94 98 MET A C 1
ATOM 703 O O . MET A 1 98 ? -1.469 3.193 -7.836 1.00 95.94 98 MET A O 1
ATOM 707 N N . SER A 1 99 ? -1.812 4.278 -9.774 1.00 96.75 99 SER A N 1
ATOM 708 C CA . SER A 1 99 ? -3.255 4.466 -9.591 1.00 96.75 99 SER A CA 1
ATOM 709 C C . SER A 1 99 ? -4.000 3.127 -9.567 1.00 96.75 99 SER A C 1
ATOM 711 O O . SER A 1 99 ? -4.784 2.867 -8.656 1.00 96.75 99 SER A O 1
ATOM 713 N N . VAL A 1 100 ? -3.688 2.223 -10.506 1.00 96.56 100 VAL A N 1
ATOM 714 C CA . VAL A 1 100 ? -4.268 0.868 -10.564 1.00 96.56 100 VAL A CA 1
ATOM 715 C C . VAL A 1 100 ? -3.918 0.056 -9.318 1.00 96.56 100 VAL A C 1
ATOM 717 O O . VAL A 1 100 ? -4.802 -0.569 -8.730 1.00 96.56 100 VAL A O 1
ATOM 720 N N . TRP A 1 101 ? -2.655 0.080 -8.884 1.00 96.00 101 TRP A N 1
ATOM 721 C CA . TRP A 1 101 ? -2.233 -0.583 -7.648 1.00 96.00 101 TRP A CA 1
ATOM 722 C C . TRP A 1 101 ? -2.973 -0.024 -6.429 1.00 96.00 101 TRP A C 1
ATOM 724 O O . TRP A 1 101 ? -3.499 -0.793 -5.622 1.00 96.00 101 TRP A O 1
ATOM 734 N N . GLY A 1 102 ? -3.069 1.306 -6.330 1.00 93.75 102 GLY A N 1
ATOM 735 C CA . GLY A 1 102 ? -3.824 1.993 -5.287 1.00 93.75 102 GLY A CA 1
ATOM 736 C C . GLY A 1 102 ? -5.285 1.548 -5.257 1.00 93.75 102 GLY A C 1
ATOM 737 O O . GLY A 1 102 ? -5.770 1.112 -4.218 1.00 93.75 102 GLY A O 1
ATOM 738 N N . ALA A 1 103 ? -5.973 1.561 -6.397 1.00 95.31 103 ALA A N 1
ATOM 739 C CA . ALA A 1 103 ? -7.373 1.153 -6.482 1.00 95.31 103 ALA A CA 1
ATOM 740 C C . ALA A 1 103 ? -7.586 -0.318 -6.093 1.00 95.31 103 ALA A C 1
ATOM 742 O O . ALA A 1 103 ? -8.420 -0.629 -5.240 1.00 95.31 103 ALA A O 1
ATOM 743 N N . ALA A 1 104 ? -6.839 -1.227 -6.725 1.00 95.31 104 ALA A N 1
ATOM 744 C CA . ALA A 1 104 ? -7.080 -2.662 -6.622 1.00 95.31 104 ALA A CA 1
ATOM 745 C C . ALA A 1 104 ? -6.611 -3.233 -5.283 1.00 95.31 104 ALA A C 1
ATOM 747 O O . ALA A 1 104 ? -7.352 -3.956 -4.615 1.00 95.31 104 ALA A O 1
ATOM 748 N N . ILE A 1 105 ? -5.383 -2.908 -4.881 1.00 93.31 105 ILE A N 1
ATOM 749 C CA . ILE A 1 105 ? -4.770 -3.494 -3.693 1.00 93.31 105 ILE A CA 1
ATOM 750 C C . ILE A 1 105 ? -5.102 -2.651 -2.474 1.00 93.31 105 ILE A C 1
ATOM 752 O O . ILE A 1 105 ? -5.737 -3.157 -1.549 1.00 93.31 105 ILE A O 1
ATOM 756 N N . SER A 1 106 ? -4.731 -1.371 -2.483 1.00 87.31 106 SER A N 1
ATOM 757 C CA . SER A 1 106 ? -4.906 -0.522 -1.303 1.00 87.31 106 SER A CA 1
ATOM 758 C C . SER A 1 106 ? -6.375 -0.212 -1.014 1.00 87.31 106 SER A C 1
ATOM 760 O O . SER A 1 106 ? -6.774 -0.204 0.141 1.00 87.31 106 SER A O 1
ATOM 762 N N . GLY A 1 107 ? -7.198 -0.006 -2.041 1.00 87.69 107 GLY A N 1
ATOM 763 C CA . GLY A 1 107 ? -8.630 0.237 -1.867 1.00 87.69 107 GLY A CA 1
ATOM 764 C C . GLY A 1 107 ? -9.471 -1.038 -1.794 1.00 87.69 107 GLY A C 1
ATOM 765 O O . GLY A 1 107 ? -10.407 -1.110 -1.007 1.00 87.69 107 GLY A O 1
ATOM 766 N N . GLY A 1 108 ? -9.154 -2.051 -2.603 1.00 91.50 108 GLY A N 1
ATOM 767 C CA . GLY A 1 108 ? -9.934 -3.290 -2.682 1.00 91.50 108 GLY A CA 1
ATOM 768 C C . GLY A 1 108 ? -9.473 -4.367 -1.700 1.00 91.50 108 GLY A C 1
ATOM 769 O O . GLY A 1 108 ? -10.203 -4.752 -0.788 1.00 91.50 108 GLY A O 1
ATOM 770 N N . VAL A 1 109 ? -8.256 -4.884 -1.884 1.00 92.25 109 VAL A N 1
ATOM 771 C CA . VAL A 1 109 ? -7.737 -6.009 -1.082 1.00 92.25 109 VAL A CA 1
ATOM 772 C C . VAL A 1 109 ? -7.635 -5.649 0.401 1.00 92.25 109 VAL A C 1
ATOM 774 O O . VAL A 1 109 ? -8.109 -6.415 1.245 1.00 92.25 109 VAL A O 1
ATOM 777 N N . ILE A 1 110 ? -7.066 -4.485 0.732 1.00 89.88 110 ILE A N 1
ATOM 778 C CA . ILE A 1 110 ? -6.929 -4.049 2.130 1.00 89.88 110 ILE A CA 1
ATOM 779 C C . ILE A 1 110 ? -8.306 -3.865 2.781 1.00 89.88 110 ILE A C 1
ATOM 781 O O . ILE A 1 110 ? -8.490 -4.292 3.920 1.00 89.88 110 ILE A O 1
ATOM 785 N N . PHE A 1 111 ? -9.303 -3.345 2.055 1.00 87.31 111 PHE A N 1
ATOM 786 C CA . PHE A 1 111 ? -10.671 -3.207 2.564 1.00 87.31 111 PHE A CA 1
ATOM 787 C C . PHE A 1 111 ? -11.217 -4.537 3.096 1.00 87.31 111 PHE A C 1
ATOM 789 O O . PHE A 1 111 ? -11.653 -4.629 4.246 1.00 87.31 111 PHE A O 1
ATOM 796 N N . PHE A 1 112 ? -11.147 -5.602 2.294 1.00 88.88 112 PHE A N 1
ATOM 797 C CA . PHE A 1 112 ? -11.615 -6.920 2.727 1.00 88.88 112 PHE A CA 1
ATOM 798 C C . PHE A 1 112 ? -10.748 -7.511 3.843 1.00 88.88 112 PHE A C 1
ATOM 800 O O . PHE A 1 112 ? -11.277 -8.127 4.773 1.00 88.88 112 PHE A O 1
ATOM 807 N N . TRP A 1 113 ? -9.435 -7.287 3.794 1.00 90.50 113 TRP A N 1
ATOM 808 C CA . TRP A 1 113 ? -8.508 -7.747 4.823 1.00 90.50 113 TRP A CA 1
ATOM 809 C C . TRP A 1 113 ? -8.805 -7.139 6.202 1.00 90.50 113 TRP A C 1
ATOM 811 O O . TRP A 1 113 ? -8.883 -7.857 7.202 1.00 90.50 113 TRP A O 1
ATOM 821 N N . LEU A 1 114 ? -9.052 -5.831 6.273 1.00 86.31 114 LEU A N 1
ATOM 822 C CA . LEU A 1 114 ? -9.383 -5.151 7.527 1.00 86.31 114 LEU A CA 1
ATOM 823 C C . LEU A 1 114 ? -10.726 -5.611 8.097 1.00 86.31 114 LEU A C 1
ATOM 825 O O . LEU A 1 114 ? -10.879 -5.710 9.322 1.00 86.31 114 LEU A O 1
ATOM 829 N N . GLN A 1 115 ? -11.688 -5.940 7.233 1.00 85.62 115 GLN A N 1
ATOM 830 C CA . GLN A 1 115 ? -12.963 -6.519 7.657 1.00 85.62 115 GLN A CA 1
ATOM 831 C C . GLN A 1 115 ? -12.768 -7.919 8.242 1.00 85.62 115 GLN A C 1
ATOM 833 O O . GLN A 1 115 ? -13.316 -8.223 9.304 1.00 85.62 115 GLN A O 1
ATOM 838 N N . LEU A 1 116 ? -11.931 -8.746 7.610 1.00 89.00 116 LEU A N 1
ATOM 839 C CA . LEU A 1 116 ? -11.562 -10.056 8.140 1.00 89.00 116 LEU A CA 1
ATOM 840 C C . LEU A 1 116 ? -10.869 -9.931 9.503 1.00 89.00 116 LEU A C 1
ATOM 842 O O . LEU A 1 116 ? -11.310 -10.546 10.472 1.00 89.00 116 LEU A O 1
ATOM 846 N N . LEU A 1 117 ? -9.850 -9.077 9.624 1.00 85.69 117 LEU A N 1
ATOM 847 C CA . LEU A 1 117 ? -9.154 -8.840 10.893 1.00 85.69 117 LEU A CA 1
ATOM 848 C C . LEU A 1 117 ? -10.084 -8.339 12.000 1.00 85.69 117 LEU A C 1
ATOM 850 O O . LEU A 1 117 ? -9.870 -8.626 13.176 1.00 85.69 117 LEU A O 1
ATOM 854 N N . SER A 1 118 ? -11.115 -7.574 11.650 1.00 84.38 118 SER A N 1
ATOM 855 C CA . SER A 1 118 ? -12.095 -7.088 12.623 1.00 84.38 118 SER A CA 1
ATOM 856 C C . SER A 1 118 ? -13.004 -8.204 13.136 1.00 84.38 118 SER A C 1
ATOM 858 O O . SER A 1 118 ? -13.367 -8.186 14.308 1.00 84.38 118 SER A O 1
ATOM 860 N N . ARG A 1 119 ? -13.301 -9.208 12.302 1.00 86.25 119 ARG A N 1
ATOM 861 C CA . ARG A 1 119 ? -14.036 -10.417 12.707 1.00 86.25 119 ARG A CA 1
ATOM 862 C C . ARG A 1 119 ? -13.176 -11.383 13.523 1.00 86.25 119 ARG A C 1
ATOM 864 O O . ARG A 1 119 ? -13.685 -11.984 14.459 1.00 86.25 119 ARG A O 1
ATOM 871 N N . LEU A 1 120 ? -11.889 -11.515 13.191 1.00 87.31 120 LEU A N 1
ATOM 872 C CA . LEU A 1 120 ? -10.952 -12.390 13.910 1.00 87.31 120 LEU A CA 1
ATOM 873 C C . LEU A 1 120 ? -10.594 -11.860 15.307 1.00 87.31 120 LEU A C 1
ATOM 875 O O . LEU A 1 120 ? -10.343 -12.644 16.217 1.00 87.31 120 LEU A O 1
ATOM 879 N N . PHE A 1 121 ? -10.591 -10.537 15.488 1.00 85.44 121 PHE A N 1
ATOM 880 C CA . PHE A 1 121 ? -10.222 -9.885 16.746 1.00 85.44 121 PHE A CA 1
ATOM 881 C C . PHE A 1 121 ? -11.305 -8.896 17.212 1.00 85.44 121 PHE A C 1
ATOM 883 O O . PHE A 1 121 ? -11.069 -7.680 17.227 1.00 85.44 121 PHE A O 1
ATOM 890 N N . PRO A 1 122 ? -12.500 -9.387 17.596 1.00 80.88 122 PRO A N 1
ATOM 891 C CA . PRO A 1 122 ? -13.640 -8.533 17.932 1.00 80.88 122 PRO A CA 1
ATOM 892 C C . PRO A 1 122 ? -13.399 -7.686 19.193 1.00 80.88 122 PRO A C 1
ATOM 894 O O . PRO A 1 122 ? -13.890 -6.561 19.279 1.00 80.88 122 PRO A O 1
ATOM 897 N N . ASN A 1 123 ? -12.581 -8.174 20.137 1.00 74.94 123 ASN A N 1
ATOM 898 C CA . ASN A 1 123 ? -12.298 -7.507 21.413 1.00 74.94 123 ASN A CA 1
ATOM 899 C C . ASN A 1 123 ? -10.929 -6.811 21.442 1.00 74.94 123 ASN A C 1
ATOM 901 O O . ASN A 1 123 ? -10.471 -6.401 22.509 1.00 74.94 123 ASN A O 1
ATOM 905 N N . ALA A 1 124 ? -10.282 -6.602 20.289 1.00 71.50 124 ALA A N 1
ATOM 906 C CA . ALA A 1 124 ? -9.015 -5.863 20.197 1.00 71.50 124 ALA A CA 1
ATOM 907 C C . ALA A 1 124 ? -9.079 -4.429 20.758 1.00 71.50 124 ALA A C 1
ATOM 909 O O . ALA A 1 124 ? -8.053 -3.790 20.936 1.00 71.50 124 ALA A O 1
ATOM 910 N N . ARG A 1 125 ? -10.275 -3.902 21.036 1.00 66.38 125 ARG A N 1
ATOM 911 C CA . ARG A 1 125 ? -10.471 -2.570 21.626 1.00 66.38 125 ARG A CA 1
ATOM 912 C C . ARG A 1 125 ? -10.403 -2.557 23.150 1.00 66.38 125 ARG A C 1
ATOM 914 O O . ARG A 1 125 ? -10.024 -1.545 23.727 1.00 66.38 125 ARG A O 1
ATOM 921 N N . THR A 1 126 ? -10.822 -3.644 23.793 1.00 69.19 126 THR A N 1
ATOM 922 C CA . THR A 1 126 ? -10.926 -3.740 25.256 1.00 69.19 126 THR A CA 1
ATOM 923 C C . THR A 1 126 ? -9.786 -4.553 25.844 1.00 69.19 126 THR A C 1
ATOM 925 O O . THR A 1 126 ? -9.331 -4.261 26.946 1.00 69.19 126 THR A O 1
ATOM 928 N N . LEU A 1 127 ? -9.285 -5.537 25.096 1.00 80.62 127 LEU A N 1
ATOM 929 C CA . LEU A 1 127 ? -8.230 -6.423 25.548 1.00 80.62 127 LEU A CA 1
ATOM 930 C C . LEU A 1 127 ? -6.922 -6.126 24.813 1.00 80.62 127 LEU A C 1
ATOM 932 O O . LEU A 1 127 ? -6.787 -6.405 23.620 1.00 80.62 127 LEU A O 1
ATOM 936 N N . ALA A 1 128 ? -5.931 -5.621 25.553 1.00 80.56 128 ALA A N 1
ATOM 937 C CA . ALA A 1 128 ? -4.608 -5.298 25.018 1.00 80.56 128 ALA A CA 1
ATOM 938 C C . ALA A 1 128 ? -3.943 -6.499 24.323 1.00 80.56 128 ALA A C 1
ATOM 940 O O . ALA A 1 128 ? -3.310 -6.330 23.286 1.00 80.56 128 ALA A O 1
ATOM 941 N N . ALA A 1 129 ? -4.152 -7.718 24.832 1.00 85.00 129 ALA A N 1
ATOM 942 C CA . ALA A 1 129 ? -3.650 -8.930 24.192 1.00 85.00 129 ALA A CA 1
ATOM 943 C C . ALA A 1 129 ? -4.220 -9.111 22.773 1.00 85.00 129 ALA A C 1
ATOM 945 O O . ALA A 1 129 ? -3.457 -9.318 21.837 1.00 85.00 129 ALA A O 1
ATOM 946 N N . GLN A 1 130 ? -5.534 -8.939 22.578 1.00 82.69 130 GLN A N 1
ATOM 947 C CA . GLN A 1 130 ? -6.130 -9.022 21.239 1.00 82.69 130 GLN A CA 1
ATOM 948 C C . GLN A 1 130 ? -5.700 -7.869 20.331 1.00 82.69 130 GLN A C 1
ATOM 950 O O . GLN A 1 130 ? -5.573 -8.075 19.128 1.00 82.69 130 GLN A O 1
ATOM 955 N N . LEU A 1 131 ? -5.450 -6.677 20.882 1.00 82.94 131 LEU A N 1
ATOM 956 C CA . LEU A 1 131 ? -4.895 -5.562 20.116 1.00 82.94 131 LEU A CA 1
ATOM 957 C C . LEU A 1 131 ? -3.517 -5.910 19.551 1.00 82.94 131 LEU A C 1
ATOM 959 O O . LEU A 1 131 ? -3.286 -5.787 18.349 1.00 82.94 131 LEU A O 1
ATOM 963 N N . VAL A 1 132 ? -2.620 -6.373 20.422 1.00 86.94 132 VAL A N 1
ATOM 964 C CA . VAL A 1 132 ? -1.258 -6.766 20.053 1.00 86.94 132 VAL A CA 1
ATOM 965 C C . VAL A 1 132 ? -1.292 -7.924 19.060 1.00 86.94 132 VAL A C 1
ATOM 967 O O . VAL A 1 132 ? -0.619 -7.853 18.035 1.00 86.94 132 VAL A O 1
ATOM 970 N N . SER A 1 133 ? -2.130 -8.941 19.286 1.00 88.06 133 SER A N 1
ATOM 971 C CA . SER A 1 133 ? -2.302 -10.049 18.340 1.00 88.06 133 SER A CA 1
ATOM 972 C C . SER A 1 133 ? -2.836 -9.584 16.985 1.00 88.06 133 SER A C 1
ATOM 974 O O . SER A 1 133 ? -2.330 -10.026 15.958 1.00 88.06 133 SER A O 1
ATOM 976 N N . LYS A 1 134 ? -3.807 -8.661 16.956 1.00 86.62 134 LYS A N 1
ATOM 977 C CA . LYS A 1 134 ? -4.346 -8.102 15.709 1.00 86.62 134 LYS A CA 1
ATOM 978 C C . LYS A 1 134 ? -3.265 -7.383 14.909 1.00 86.62 134 LYS A C 1
ATOM 980 O O . LYS A 1 134 ? -3.149 -7.614 13.708 1.00 86.62 134 LYS A O 1
ATOM 985 N N . VAL A 1 135 ? -2.469 -6.535 15.564 1.00 86.88 135 VAL A N 1
ATOM 986 C CA . VAL A 1 135 ? -1.346 -5.832 14.922 1.00 86.88 135 VAL A CA 1
ATOM 987 C C . VAL A 1 135 ? -0.305 -6.836 14.436 1.00 86.88 135 VAL A C 1
ATOM 989 O O . VAL A 1 135 ? 0.115 -6.760 13.286 1.00 86.88 135 VAL A O 1
ATOM 992 N N . PHE A 1 136 ? 0.063 -7.812 15.264 1.00 90.62 136 PHE A N 1
ATOM 993 C CA . PHE A 1 136 ? 1.043 -8.833 14.907 1.00 90.62 136 PHE A CA 1
ATOM 994 C C . PHE A 1 136 ? 0.615 -9.648 13.680 1.00 90.62 136 PHE A C 1
ATOM 996 O O . PHE A 1 136 ? 1.374 -9.745 12.718 1.00 90.62 136 PHE A O 1
ATOM 1003 N N . VAL A 1 137 ? -0.617 -10.170 13.665 1.00 92.06 137 VAL A N 1
ATOM 1004 C CA . VAL A 1 137 ? -1.158 -10.920 12.518 1.00 92.06 137 VAL A CA 1
ATOM 1005 C C . VAL A 1 137 ? -1.246 -10.040 11.278 1.00 92.06 137 VAL A C 1
ATOM 1007 O O . VAL A 1 137 ? -0.888 -10.486 10.189 1.00 92.06 137 VAL A O 1
ATOM 1010 N N . ASN A 1 138 ? -1.665 -8.780 11.431 1.00 89.88 138 ASN A N 1
ATOM 1011 C CA . ASN A 1 138 ? -1.674 -7.839 10.320 1.00 89.88 138 ASN A CA 1
ATOM 1012 C C . ASN A 1 138 ? -0.279 -7.694 9.702 1.00 89.88 138 ASN A C 1
ATOM 1014 O O . ASN A 1 138 ? -0.145 -7.799 8.489 1.00 89.88 138 ASN A O 1
ATOM 1018 N N . GLN A 1 139 ? 0.757 -7.497 10.520 1.00 90.69 139 GLN A N 1
ATOM 1019 C CA . GLN A 1 139 ? 2.115 -7.333 10.006 1.00 90.69 139 GLN A CA 1
ATOM 1020 C C . GLN A 1 139 ? 2.680 -8.603 9.394 1.00 90.69 139 GLN A C 1
ATOM 1022 O O . GLN A 1 139 ? 3.312 -8.536 8.342 1.00 90.69 139 GLN A O 1
ATOM 1027 N N . LEU A 1 140 ? 2.421 -9.753 10.014 1.00 92.44 140 LEU A N 1
ATOM 1028 C CA . LEU A 1 140 ? 2.904 -11.038 9.529 1.00 92.44 140 LEU A CA 1
ATOM 1029 C C . LEU A 1 140 ? 2.374 -11.361 8.126 1.00 92.44 140 LEU A C 1
ATOM 1031 O O . LEU A 1 140 ? 3.091 -11.959 7.331 1.00 92.44 140 LEU A O 1
ATOM 1035 N N . VAL A 1 141 ? 1.138 -10.960 7.815 1.00 93.06 141 VAL A N 1
ATOM 1036 C CA . VAL A 1 141 ? 0.502 -11.256 6.524 1.00 93.06 141 VAL A CA 1
ATOM 1037 C C . VAL A 1 141 ? 0.683 -10.116 5.524 1.00 93.06 141 VAL A C 1
ATOM 1039 O O . VAL A 1 141 ? 1.142 -10.339 4.402 1.00 93.06 141 VAL A O 1
ATOM 1042 N N . MET A 1 142 ? 0.353 -8.884 5.915 1.00 90.94 142 MET A N 1
ATOM 1043 C CA . MET A 1 142 ? 0.309 -7.760 4.980 1.00 90.94 142 MET A CA 1
ATOM 1044 C C . MET A 1 142 ? 1.689 -7.247 4.614 1.00 90.94 142 MET A C 1
ATOM 1046 O O . MET A 1 142 ? 1.891 -6.880 3.462 1.00 90.94 142 MET A O 1
ATOM 1050 N N . SER A 1 143 ? 2.653 -7.239 5.540 1.00 91.69 143 SER A N 1
ATOM 1051 C CA . SER A 1 143 ? 3.984 -6.724 5.216 1.00 91.69 143 SER A CA 1
ATOM 1052 C C . SER A 1 143 ? 4.676 -7.593 4.151 1.00 91.69 143 SER A C 1
ATOM 1054 O O . SER A 1 143 ? 5.055 -7.047 3.112 1.00 91.69 143 SER A O 1
ATOM 1056 N N . PRO A 1 144 ? 4.768 -8.932 4.274 1.00 93.56 144 PRO A N 1
ATOM 1057 C CA . PRO A 1 144 ? 5.314 -9.755 3.194 1.00 93.56 144 PRO A CA 1
ATOM 1058 C C . PRO A 1 144 ? 4.463 -9.717 1.921 1.00 93.56 144 PRO A C 1
ATOM 1060 O O . PRO A 1 144 ? 5.012 -9.574 0.828 1.00 93.56 144 PRO A O 1
ATOM 1063 N N . GLY A 1 145 ? 3.134 -9.803 2.057 1.00 94.94 145 GLY A N 1
ATOM 1064 C CA . GLY A 1 145 ? 2.212 -9.859 0.924 1.00 94.94 145 GLY A CA 1
ATOM 1065 C C . GLY A 1 145 ? 2.226 -8.593 0.068 1.00 94.94 145 GLY A C 1
ATOM 1066 O O . GLY A 1 145 ? 2.376 -8.677 -1.149 1.00 94.94 145 GLY A O 1
ATOM 1067 N N . LEU A 1 146 ? 2.126 -7.415 0.692 1.00 94.19 146 LEU A N 1
ATOM 1068 C CA . LEU A 1 146 ? 2.112 -6.138 -0.022 1.00 94.19 146 LEU A CA 1
ATOM 1069 C C . LEU A 1 146 ? 3.482 -5.788 -0.596 1.00 94.19 146 LEU A C 1
ATOM 1071 O O . LEU A 1 146 ? 3.554 -5.391 -1.754 1.00 94.19 146 LEU A O 1
ATOM 1075 N N . ASN A 1 147 ? 4.569 -5.948 0.168 1.00 95.44 147 ASN A N 1
ATOM 1076 C CA . ASN A 1 147 ? 5.903 -5.593 -0.325 1.00 95.44 147 ASN A CA 1
ATOM 1077 C C . ASN A 1 147 ? 6.361 -6.542 -1.442 1.00 95.44 147 ASN A C 1
ATOM 1079 O O . ASN A 1 147 ? 6.837 -6.087 -2.483 1.00 95.44 147 ASN A O 1
ATOM 1083 N N . GLY A 1 148 ? 6.164 -7.854 -1.266 1.00 96.38 148 GLY A N 1
ATOM 1084 C CA . GLY A 1 148 ? 6.450 -8.842 -2.307 1.00 96.38 148 GLY A CA 1
ATOM 1085 C C . GLY A 1 148 ? 5.566 -8.633 -3.536 1.00 96.38 148 GLY A C 1
ATOM 1086 O O . GLY A 1 148 ? 6.069 -8.511 -4.653 1.00 96.38 148 GLY A O 1
ATOM 1087 N N . GLY A 1 149 ? 4.255 -8.489 -3.325 1.00 96.56 149 GLY A N 1
ATOM 1088 C CA . GLY A 1 149 ? 3.295 -8.215 -4.392 1.00 96.56 149 GLY A CA 1
ATOM 1089 C C . GLY A 1 149 ? 3.628 -6.946 -5.176 1.00 96.56 149 GLY A C 1
ATOM 1090 O O . GLY A 1 149 ? 3.573 -6.961 -6.403 1.00 96.56 149 GLY A O 1
ATOM 1091 N N . PHE A 1 150 ? 4.046 -5.875 -4.498 1.00 95.94 150 PHE A N 1
ATOM 1092 C CA . PHE A 1 150 ? 4.422 -4.622 -5.147 1.00 95.94 150 PHE A CA 1
ATOM 1093 C C . PHE A 1 150 ? 5.690 -4.766 -5.993 1.00 95.94 150 PHE A C 1
ATOM 1095 O O . PHE A 1 150 ? 5.736 -4.288 -7.124 1.00 95.94 150 PHE A O 1
ATOM 1102 N N . PHE A 1 151 ? 6.712 -5.471 -5.501 1.00 95.88 151 PHE A N 1
ATOM 1103 C CA . PHE A 1 151 ? 7.917 -5.756 -6.289 1.00 95.88 151 PHE A CA 1
ATOM 1104 C C . PHE A 1 151 ? 7.593 -6.573 -7.545 1.00 95.88 151 PHE A C 1
ATOM 1106 O O . PHE A 1 151 ? 8.058 -6.232 -8.636 1.00 95.88 151 PHE A O 1
ATOM 1113 N N . ALA A 1 152 ? 6.755 -7.605 -7.412 1.00 96.00 152 ALA A N 1
ATOM 1114 C CA . ALA A 1 152 ? 6.275 -8.381 -8.550 1.00 96.00 152 ALA A CA 1
ATOM 1115 C C . ALA A 1 152 ? 5.480 -7.512 -9.533 1.00 96.00 152 ALA A C 1
ATOM 1117 O O . ALA A 1 152 ? 5.721 -7.573 -10.737 1.00 96.00 152 ALA A O 1
ATOM 1118 N N . PHE A 1 153 ? 4.586 -6.661 -9.028 1.00 96.06 153 PHE A N 1
ATOM 1119 C CA . PHE A 1 153 ? 3.783 -5.745 -9.831 1.00 96.06 153 PHE A CA 1
ATOM 1120 C C . PHE A 1 153 ? 4.643 -4.756 -10.620 1.00 96.06 153 PHE A C 1
ATOM 1122 O O . PHE A 1 153 ? 4.438 -4.579 -11.821 1.00 96.06 153 PHE A O 1
ATOM 1129 N N . VAL A 1 154 ? 5.645 -4.155 -9.981 1.00 94.12 154 VAL A N 1
ATOM 1130 C CA . VAL A 1 154 ? 6.574 -3.225 -10.631 1.00 94.12 154 VAL A CA 1
ATOM 1131 C C . VAL A 1 154 ? 7.368 -3.924 -11.737 1.00 94.12 154 VAL A C 1
ATOM 1133 O O . VAL A 1 154 ? 7.451 -3.398 -12.843 1.00 94.12 154 VAL A O 1
ATOM 1136 N N . ILE A 1 155 ? 7.903 -5.125 -11.496 1.00 93.50 155 ILE A N 1
ATOM 1137 C CA . ILE A 1 155 ? 8.629 -5.896 -12.526 1.00 93.50 155 ILE A CA 1
ATOM 1138 C C . ILE A 1 155 ? 7.688 -6.334 -13.663 1.00 93.50 155 ILE A C 1
ATOM 1140 O O . ILE A 1 155 ? 8.057 -6.346 -14.843 1.00 93.50 155 ILE A O 1
ATOM 1144 N N . TRP A 1 156 ? 6.445 -6.675 -13.334 1.00 94.06 156 TRP A N 1
ATOM 1145 C CA . TRP A 1 156 ? 5.444 -7.092 -14.308 1.00 94.06 156 TRP A CA 1
ATOM 1146 C C . TRP A 1 156 ? 5.016 -5.941 -15.233 1.00 94.06 156 TRP A C 1
ATOM 1148 O O . TRP A 1 156 ? 4.953 -6.134 -16.451 1.00 94.06 156 TRP A O 1
ATOM 1158 N N . THR A 1 157 ? 4.794 -4.746 -14.681 1.00 92.94 157 THR A N 1
ATOM 1159 C CA . THR A 1 157 ? 4.301 -3.566 -15.414 1.00 92.94 157 THR A CA 1
ATOM 1160 C C . THR A 1 157 ? 5.403 -2.739 -16.072 1.00 92.94 157 THR A C 1
ATOM 1162 O O . THR A 1 157 ? 5.204 -2.257 -17.184 1.00 92.94 157 THR A O 1
ATOM 1165 N N . ARG A 1 158 ? 6.571 -2.586 -15.434 1.00 87.94 158 ARG A N 1
ATOM 1166 C CA . ARG A 1 158 ? 7.606 -1.636 -15.884 1.00 87.94 158 ARG A CA 1
ATOM 1167 C C . ARG A 1 158 ? 8.723 -2.270 -16.708 1.00 87.94 158 ARG A C 1
ATOM 1169 O O . ARG A 1 158 ? 9.270 -1.602 -17.579 1.00 87.94 158 ARG A O 1
ATOM 1176 N N . THR A 1 159 ? 9.047 -3.544 -16.490 1.00 87.12 159 THR A N 1
ATOM 1177 C CA . THR A 1 159 ? 10.098 -4.227 -17.262 1.00 87.12 159 THR A CA 1
ATOM 1178 C C . THR A 1 159 ? 9.528 -4.756 -18.584 1.00 87.12 159 THR A C 1
ATOM 1180 O O . THR A 1 159 ? 8.456 -5.365 -18.610 1.00 87.12 159 THR A O 1
ATOM 1183 N N . ALA A 1 160 ? 10.229 -4.571 -19.704 1.00 82.00 160 ALA A N 1
ATOM 1184 C CA . ALA A 1 160 ? 9.824 -5.152 -20.986 1.00 82.00 160 ALA A CA 1
ATOM 1185 C C . ALA A 1 160 ? 10.066 -6.684 -21.015 1.00 82.00 160 ALA A C 1
ATOM 1187 O O . ALA A 1 160 ? 11.037 -7.154 -20.422 1.00 82.00 160 ALA A O 1
ATOM 1188 N N . PRO A 1 161 ? 9.218 -7.494 -21.682 1.00 87.62 161 PRO A N 1
ATOM 1189 C CA . PRO A 1 161 ? 7.920 -7.145 -22.262 1.00 87.62 161 PRO A CA 1
ATOM 1190 C C . PRO A 1 161 ? 6.863 -6.924 -21.170 1.00 87.62 161 PRO A C 1
ATOM 1192 O O . PRO A 1 161 ? 6.682 -7.770 -20.293 1.00 87.62 161 PRO A O 1
ATOM 1195 N N . ARG A 1 162 ? 6.161 -5.787 -21.207 1.00 88.38 162 ARG A N 1
ATOM 1196 C CA . ARG A 1 162 ? 5.183 -5.409 -20.174 1.00 88.38 162 ARG A CA 1
ATOM 1197 C C . ARG A 1 162 ? 4.027 -6.401 -20.108 1.00 88.38 162 ARG A C 1
ATOM 1199 O O . ARG A 1 162 ? 3.668 -7.012 -21.111 1.00 88.38 162 ARG A O 1
ATOM 1206 N N . MET A 1 163 ? 3.473 -6.577 -18.911 1.00 88.94 163 MET A N 1
ATOM 1207 C CA . MET A 1 163 ? 2.352 -7.479 -18.622 1.00 88.94 163 MET A CA 1
ATOM 1208 C C . MET A 1 163 ? 2.588 -8.960 -18.969 1.00 88.94 163 MET A C 1
ATOM 1210 O O . MET A 1 163 ? 1.666 -9.774 -18.935 1.00 88.94 163 MET A O 1
ATOM 1214 N N . ARG A 1 164 ? 3.831 -9.353 -19.260 1.00 89.88 164 ARG A N 1
ATOM 1215 C CA . ARG A 1 164 ? 4.214 -10.737 -19.549 1.00 89.88 164 ARG A CA 1
ATOM 1216 C C . ARG A 1 164 ? 5.345 -11.151 -18.623 1.00 89.88 164 ARG A C 1
ATOM 1218 O O . ARG A 1 164 ? 6.283 -10.380 -18.408 1.00 89.88 164 ARG A O 1
ATOM 1225 N N . MET A 1 165 ? 5.240 -12.358 -18.074 1.00 90.06 165 MET A N 1
ATOM 1226 C CA . MET A 1 165 ? 6.301 -12.964 -17.274 1.00 90.06 165 MET A CA 1
ATOM 1227 C C . MET A 1 165 ? 7.156 -13.856 -18.173 1.00 90.06 165 MET A C 1
ATOM 1229 O O . MET A 1 165 ? 6.631 -14.623 -18.976 1.00 90.06 165 MET A O 1
ATOM 1233 N N . ASN A 1 166 ? 8.473 -13.735 -18.055 1.00 92.94 166 ASN A N 1
ATOM 1234 C CA . ASN A 1 166 ? 9.441 -14.585 -18.740 1.00 92.94 166 ASN A CA 1
ATOM 1235 C C . ASN A 1 166 ? 10.511 -15.046 -17.736 1.00 92.94 166 ASN A C 1
ATOM 1237 O O . ASN A 1 166 ? 10.546 -14.572 -16.598 1.00 92.94 166 ASN A O 1
ATOM 1241 N N . ALA A 1 167 ? 11.391 -15.960 -18.153 1.00 92.88 167 ALA A N 1
ATOM 1242 C CA . ALA A 1 167 ? 12.438 -16.498 -17.282 1.00 92.88 167 ALA A CA 1
ATOM 1243 C C . ALA A 1 167 ? 13.371 -15.402 -16.729 1.00 92.88 167 ALA A C 1
ATOM 1245 O O . ALA A 1 167 ? 13.737 -15.430 -15.557 1.00 92.88 167 ALA A O 1
ATOM 1246 N N . SER A 1 168 ? 13.693 -14.394 -17.547 1.00 92.75 168 SER A N 1
ATOM 1247 C CA . SER A 1 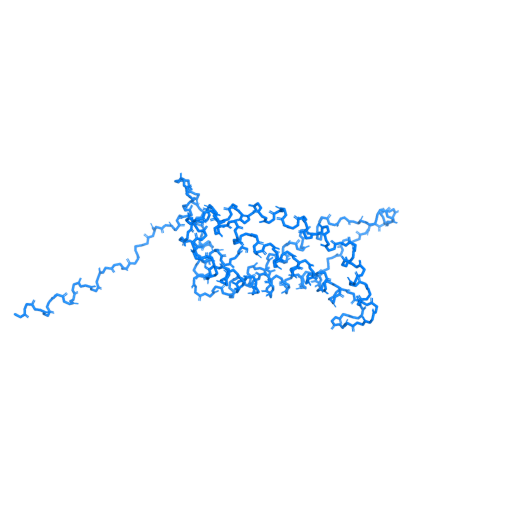168 ? 14.548 -13.269 -17.148 1.00 92.75 168 SER A CA 1
ATOM 1248 C C . SER A 1 168 ? 13.917 -12.423 -16.034 1.00 92.75 168 SER A C 1
ATOM 1250 O O . SER A 1 168 ? 14.560 -12.163 -15.019 1.00 92.75 168 SER A O 1
ATOM 1252 N N . LYS A 1 169 ? 12.634 -12.065 -16.154 1.00 92.88 169 LYS A N 1
ATOM 1253 C CA . LYS A 1 169 ? 11.887 -11.344 -15.114 1.00 92.88 169 LYS A CA 1
ATOM 1254 C C . LYS A 1 169 ? 11.715 -12.163 -13.850 1.00 92.88 169 LYS A C 1
ATOM 1256 O O . LYS A 1 169 ? 11.758 -11.602 -12.761 1.00 92.88 169 LYS A O 1
ATOM 1261 N N . TRP A 1 170 ? 11.524 -13.474 -13.985 1.00 94.38 170 TRP A N 1
ATOM 1262 C CA . TRP A 1 170 ? 11.447 -14.353 -12.826 1.00 94.38 170 TRP A CA 1
ATOM 1263 C C . TRP A 1 170 ? 12.765 -14.357 -12.050 1.00 94.38 170 TRP A C 1
ATOM 1265 O O . TRP A 1 170 ? 12.757 -14.157 -10.838 1.00 94.38 170 TRP A O 1
ATOM 1275 N N . SER A 1 171 ? 13.899 -14.474 -12.750 1.00 94.88 171 SER A N 1
ATOM 1276 C CA . SER A 1 171 ? 15.224 -14.330 -12.137 1.00 94.88 171 SER A CA 1
ATOM 1277 C C . SER A 1 171 ? 15.383 -12.963 -11.471 1.00 94.88 171 SER A C 1
ATOM 1279 O O . SER A 1 171 ? 15.745 -12.888 -10.301 1.00 94.88 171 SER A O 1
ATOM 1281 N N . GLN A 1 172 ? 15.022 -11.883 -12.174 1.00 94.25 172 GLN A N 1
ATOM 1282 C CA . GLN A 1 172 ? 15.075 -10.522 -11.637 1.00 94.25 172 GLN A CA 1
ATOM 1283 C C . GLN A 1 172 ? 14.234 -10.370 -10.361 1.00 94.25 172 GLN A C 1
ATOM 1285 O O . GLN A 1 172 ? 14.674 -9.719 -9.414 1.00 94.25 172 GLN A O 1
ATOM 1290 N N . LEU A 1 173 ? 13.042 -10.971 -10.317 1.00 95.81 173 LEU A N 1
ATOM 1291 C CA . LEU A 1 173 ? 12.163 -10.952 -9.152 1.00 95.81 173 LEU A CA 1
ATOM 1292 C C . LEU A 1 173 ? 12.768 -11.723 -7.979 1.00 95.81 173 LEU A C 1
ATOM 1294 O O . LEU A 1 173 ? 12.778 -11.212 -6.863 1.00 95.81 173 LEU A O 1
ATOM 1298 N N . VAL A 1 174 ? 13.306 -12.919 -8.223 1.00 96.56 174 VAL A N 1
ATOM 1299 C CA . VAL A 1 174 ? 13.969 -13.726 -7.189 1.00 96.56 174 VAL A CA 1
ATOM 1300 C C . VAL A 1 174 ? 15.178 -12.986 -6.621 1.00 96.56 174 VAL A C 1
ATOM 1302 O O . VAL A 1 174 ? 15.333 -12.917 -5.402 1.00 96.56 174 VAL A O 1
ATOM 1305 N N . ASP A 1 175 ? 15.993 -12.371 -7.473 1.00 96.38 175 ASP A N 1
ATOM 1306 C CA . ASP A 1 175 ? 17.141 -11.576 -7.041 1.00 96.38 175 ASP A CA 1
ATOM 1307 C C . ASP A 1 175 ? 16.704 -10.346 -6.243 1.00 96.38 175 ASP A C 1
ATOM 1309 O O . ASP A 1 175 ? 17.288 -10.028 -5.205 1.00 96.38 175 ASP A O 1
ATOM 1313 N N . LYS A 1 176 ? 15.636 -9.669 -6.685 1.00 95.00 176 LYS A N 1
ATOM 1314 C CA . LYS A 1 176 ? 15.029 -8.548 -5.958 1.00 95.00 176 LYS A CA 1
ATOM 1315 C C . LYS A 1 176 ? 14.519 -8.993 -4.588 1.00 95.00 176 LYS A C 1
ATOM 1317 O O . LYS A 1 176 ? 14.739 -8.293 -3.605 1.00 95.00 176 LYS A O 1
ATOM 1322 N N . TYR A 1 177 ? 13.892 -10.163 -4.499 1.00 97.38 177 TYR A N 1
ATOM 1323 C CA . TYR A 1 177 ? 13.425 -10.713 -3.231 1.00 97.38 177 TYR A CA 1
ATOM 1324 C C . TYR A 1 177 ? 14.576 -11.035 -2.285 1.00 97.38 177 TYR A C 1
ATOM 1326 O O . TYR A 1 177 ? 14.536 -10.643 -1.122 1.00 97.38 177 TYR A O 1
ATOM 1334 N N . ARG A 1 178 ? 15.628 -11.688 -2.783 1.00 95.94 178 ARG A N 1
ATOM 1335 C CA . ARG A 1 178 ? 16.800 -12.038 -1.971 1.00 95.94 178 ARG A CA 1
ATOM 1336 C C . ARG A 1 178 ? 17.511 -10.810 -1.413 1.00 95.94 178 ARG A C 1
ATOM 1338 O O . ARG A 1 178 ? 17.948 -10.844 -0.269 1.00 95.94 178 ARG A O 1
ATOM 1345 N N . ARG A 1 179 ? 17.624 -9.745 -2.211 1.00 95.44 179 ARG A N 1
ATOM 1346 C CA . ARG A 1 179 ? 18.328 -8.522 -1.807 1.00 95.44 179 ARG A CA 1
ATOM 1347 C C . ARG A 1 179 ? 17.482 -7.616 -0.921 1.00 95.44 179 ARG A C 1
ATOM 1349 O O . ARG A 1 179 ? 17.950 -7.172 0.122 1.00 95.44 179 ARG A O 1
ATOM 1356 N N . ASP A 1 180 ? 16.237 -7.367 -1.321 1.00 95.69 180 ASP A N 1
ATOM 1357 C CA . ASP A 1 180 ? 15.509 -6.196 -0.831 1.00 95.69 180 ASP A CA 1
ATOM 1358 C C . ASP A 1 180 ? 14.254 -6.547 -0.029 1.00 95.69 180 ASP A C 1
ATOM 1360 O O . ASP A 1 180 ? 13.807 -5.735 0.778 1.00 95.69 180 ASP A O 1
ATOM 1364 N N . LEU A 1 181 ? 13.670 -7.742 -0.201 1.00 94.56 181 LEU A N 1
ATOM 1365 C CA . LEU A 1 181 ? 12.363 -8.040 0.395 1.00 94.56 181 LEU A CA 1
ATOM 1366 C C . LEU A 1 181 ? 12.423 -8.084 1.922 1.00 94.56 181 LEU A C 1
ATOM 1368 O O . LEU A 1 181 ? 11.594 -7.456 2.573 1.00 94.56 181 LEU A O 1
ATOM 1372 N N . LEU A 1 182 ? 13.401 -8.784 2.501 1.00 95.25 182 LEU A N 1
ATOM 1373 C CA . LEU A 1 182 ? 13.506 -8.889 3.957 1.00 95.25 182 LEU A CA 1
ATOM 1374 C C . LEU A 1 182 ? 13.800 -7.526 4.620 1.00 95.25 182 LEU A C 1
ATOM 1376 O O . LEU A 1 182 ? 13.047 -7.153 5.525 1.00 95.25 182 LEU A O 1
ATOM 1380 N N . PRO A 1 183 ? 14.796 -6.734 4.165 1.00 95.12 183 PRO A N 1
ATOM 1381 C CA . PRO A 1 183 ? 14.994 -5.375 4.671 1.00 95.12 183 PRO A CA 1
ATOM 1382 C C . PRO A 1 183 ? 13.740 -4.501 4.557 1.00 95.12 183 PRO A C 1
ATOM 1384 O O . PRO A 1 183 ? 13.411 -3.764 5.490 1.00 95.12 183 PRO A O 1
ATOM 1387 N N . THR A 1 184 ? 13.009 -4.598 3.443 1.00 94.75 184 THR A N 1
ATOM 1388 C CA . THR A 1 184 ? 11.773 -3.839 3.234 1.00 94.75 184 THR A CA 1
ATOM 1389 C C . THR A 1 184 ? 10.657 -4.282 4.178 1.00 94.75 184 THR A C 1
ATOM 1391 O O . THR A 1 184 ? 10.010 -3.422 4.773 1.00 94.75 184 THR A O 1
ATOM 1394 N N . ILE A 1 185 ? 10.462 -5.588 4.389 1.00 94.38 185 ILE A N 1
ATOM 1395 C CA . ILE A 1 185 ? 9.470 -6.119 5.337 1.00 94.38 185 ILE A CA 1
ATOM 1396 C C . ILE A 1 185 ? 9.748 -5.600 6.745 1.00 94.38 185 ILE A C 1
ATOM 1398 O O . ILE A 1 185 ? 8.827 -5.127 7.406 1.00 94.38 185 ILE A O 1
ATOM 1402 N N . VAL A 1 186 ? 11.004 -5.637 7.200 1.00 93.69 186 VAL A N 1
ATOM 1403 C CA . VAL A 1 186 ? 11.376 -5.159 8.541 1.00 93.69 186 VAL A CA 1
ATOM 1404 C C . VAL A 1 186 ? 11.053 -3.672 8.696 1.00 93.69 186 VAL A C 1
ATOM 1406 O O . VAL A 1 186 ? 10.384 -3.285 9.653 1.00 93.69 186 VAL A O 1
ATOM 1409 N N . ARG A 1 187 ? 11.460 -2.838 7.730 1.00 93.25 187 ARG A N 1
ATOM 1410 C CA . ARG A 1 187 ? 11.163 -1.394 7.738 1.00 93.25 187 ARG A CA 1
ATOM 1411 C C . ARG A 1 187 ? 9.660 -1.119 7.713 1.00 93.25 187 ARG A C 1
ATOM 1413 O O . ARG A 1 187 ? 9.176 -0.274 8.463 1.00 93.25 187 ARG A O 1
ATOM 1420 N N . SER A 1 188 ? 8.930 -1.861 6.885 1.00 91.50 188 SER A N 1
ATOM 1421 C CA . SER A 1 188 ? 7.476 -1.777 6.763 1.00 91.50 188 SER A CA 1
ATOM 1422 C C . SER A 1 188 ? 6.792 -2.147 8.083 1.00 91.50 188 SER A C 1
ATOM 1424 O O . SER A 1 188 ? 5.981 -1.372 8.583 1.00 91.50 188 SER A O 1
ATOM 1426 N N . CYS A 1 189 ? 7.189 -3.253 8.716 1.00 89.94 189 CYS A N 1
ATOM 1427 C CA . CYS A 1 189 ? 6.666 -3.669 10.015 1.00 89.94 189 CYS A CA 1
ATOM 1428 C C . CYS A 1 189 ? 6.923 -2.617 11.096 1.00 89.94 189 CYS A C 1
ATOM 1430 O O . CYS A 1 189 ? 6.011 -2.314 11.860 1.00 89.94 189 CYS A O 1
ATOM 1432 N N . LEU A 1 190 ? 8.126 -2.042 11.166 1.00 89.44 190 LEU A N 1
ATOM 1433 C CA . LEU A 1 190 ? 8.452 -1.013 12.158 1.00 89.44 190 LEU A CA 1
ATOM 1434 C C . LEU A 1 190 ? 7.562 0.221 11.996 1.00 89.44 190 LEU A C 1
ATOM 1436 O O . LEU A 1 190 ? 6.899 0.631 12.948 1.00 89.44 190 LEU A O 1
ATOM 1440 N N . PHE A 1 191 ? 7.496 0.769 10.782 1.00 89.25 191 PHE A N 1
ATOM 1441 C CA . PHE A 1 191 ? 6.694 1.955 10.494 1.00 89.25 191 PHE A CA 1
ATOM 1442 C C . PHE A 1 191 ? 5.202 1.700 10.742 1.00 89.25 191 PHE A C 1
ATOM 1444 O O . PHE A 1 191 ? 4.561 2.389 11.539 1.00 89.25 191 PHE A O 1
ATOM 1451 N N . TRP A 1 192 ? 4.649 0.659 10.117 1.00 85.06 192 TRP A N 1
ATOM 1452 C CA . TRP A 1 192 ? 3.215 0.401 10.173 1.00 85.06 192 TRP A CA 1
ATOM 1453 C C . TRP A 1 192 ? 2.749 -0.098 11.539 1.00 85.06 192 TRP A C 1
ATOM 1455 O O . TRP A 1 192 ? 1.580 0.076 11.857 1.00 85.06 192 TRP A O 1
ATOM 1465 N N . SER A 1 193 ? 3.607 -0.699 12.374 1.00 83.88 193 SER A N 1
ATOM 1466 C CA . SER A 1 193 ? 3.184 -1.140 13.716 1.00 83.88 193 SER A CA 1
ATOM 1467 C C . SER A 1 193 ? 2.925 0.049 14.622 1.00 83.88 193 SER A C 1
ATOM 1469 O O . SER A 1 193 ? 1.966 0.033 15.391 1.00 83.88 193 SER A O 1
ATOM 1471 N N . VAL A 1 194 ? 3.736 1.101 14.488 1.00 83.31 194 VAL A N 1
ATOM 1472 C CA . VAL A 1 194 ? 3.510 2.366 15.187 1.00 83.31 194 VAL A CA 1
ATOM 1473 C C . VAL A 1 194 ? 2.221 3.007 14.677 1.00 83.31 194 VAL A C 1
ATOM 1475 O O . VAL A 1 194 ? 1.338 3.310 15.479 1.00 83.31 194 VAL A O 1
ATOM 1478 N N . VAL A 1 195 ? 2.063 3.130 13.353 1.00 82.31 195 VAL A N 1
ATOM 1479 C CA . VAL A 1 195 ? 0.863 3.726 12.739 1.00 82.31 195 VAL A CA 1
ATOM 1480 C C . VAL A 1 195 ? -0.407 2.968 13.132 1.00 82.31 195 VAL A C 1
ATOM 1482 O O . VAL A 1 195 ? -1.366 3.584 13.591 1.00 82.31 195 VAL A O 1
ATOM 1485 N N . GLN A 1 196 ? -0.418 1.636 13.030 1.00 75.50 196 GLN A N 1
ATOM 1486 C CA . GLN A 1 196 ? -1.588 0.825 13.377 1.00 75.50 196 GLN A CA 1
ATOM 1487 C C . GLN A 1 196 ? -1.850 0.793 14.883 1.00 75.50 196 GLN A C 1
ATOM 1489 O O . GLN A 1 196 ? -3.005 0.815 15.302 1.00 75.50 196 GLN A O 1
ATOM 1494 N N . GLY A 1 197 ? -0.804 0.809 15.713 1.00 70.44 197 GLY A N 1
ATOM 1495 C CA . GLY A 1 197 ? -0.950 0.943 17.161 1.00 70.44 197 GLY A CA 1
ATOM 1496 C C . GLY A 1 197 ? -1.646 2.250 17.551 1.00 70.44 197 GLY A C 1
ATOM 1497 O O . GLY A 1 197 ? -2.533 2.249 18.404 1.00 70.44 197 GLY A O 1
ATOM 1498 N N . VAL A 1 198 ? -1.298 3.355 16.884 1.00 73.75 198 VAL A N 1
ATOM 1499 C CA . VAL A 1 198 ? -1.968 4.652 17.051 1.00 73.75 198 VAL A CA 1
ATOM 1500 C C . VAL A 1 198 ? -3.401 4.596 16.520 1.00 73.75 198 VAL A C 1
ATOM 1502 O O . VAL A 1 198 ? -4.330 4.956 17.243 1.00 73.75 198 VAL A O 1
ATOM 1505 N N . ASN A 1 199 ? -3.591 4.097 15.298 1.00 70.62 199 ASN A N 1
ATOM 1506 C CA . ASN A 1 199 ? -4.888 4.004 14.632 1.00 70.62 199 ASN A CA 1
ATOM 1507 C C . ASN A 1 199 ? -5.908 3.234 15.486 1.00 70.62 199 ASN A C 1
ATOM 1509 O O . ASN A 1 199 ? -6.978 3.739 15.823 1.00 70.62 199 ASN A O 1
ATOM 1513 N N . PHE A 1 200 ? -5.530 2.040 15.941 1.00 66.75 200 PHE A N 1
ATOM 1514 C CA . PHE A 1 200 ? -6.410 1.151 16.695 1.00 66.75 200 PHE A CA 1
ATOM 1515 C C . PHE A 1 200 ? -6.710 1.659 18.115 1.00 66.75 200 PHE A C 1
ATOM 1517 O O . PHE A 1 200 ? -7.715 1.257 18.704 1.00 66.75 200 PHE A O 1
ATOM 1524 N N . LYS A 1 201 ? -5.859 2.537 18.666 1.00 66.12 201 LYS A N 1
ATOM 1525 C CA . LYS A 1 201 ? -6.012 3.111 20.012 1.00 66.12 201 LYS A CA 1
ATOM 1526 C C . LYS A 1 201 ? -6.767 4.445 20.020 1.00 66.12 201 LYS A C 1
ATOM 1528 O O . LYS A 1 201 ? -7.520 4.694 20.962 1.00 66.12 201 LYS A O 1
ATOM 1533 N N . LEU A 1 202 ? -6.544 5.308 19.025 1.00 64.06 202 LEU A N 1
ATOM 1534 C CA . LEU A 1 202 ? -7.043 6.690 19.019 1.00 64.06 202 LEU A CA 1
ATOM 1535 C C . LEU A 1 202 ? -8.268 6.913 18.124 1.00 64.06 202 LEU A C 1
ATOM 1537 O O . LEU A 1 202 ? -9.074 7.790 18.442 1.00 64.06 202 LEU A O 1
ATOM 1541 N N . ILE A 1 203 ? -8.441 6.152 17.037 1.00 59.12 203 ILE A N 1
ATOM 1542 C CA . ILE A 1 203 ? -9.559 6.370 16.109 1.00 59.12 203 ILE A CA 1
ATOM 1543 C C . ILE A 1 203 ? -10.816 5.676 16.647 1.00 59.12 203 ILE A C 1
ATOM 1545 O O . ILE A 1 203 ? -10.925 4.450 16.693 1.00 59.12 203 ILE A O 1
ATOM 1549 N N . ALA A 1 204 ? -11.767 6.491 17.107 1.00 46.06 204 ALA A N 1
ATOM 1550 C CA . ALA A 1 204 ? -13.000 6.040 17.737 1.00 46.06 204 ALA A CA 1
ATOM 1551 C C . ALA A 1 204 ? -13.999 5.436 16.714 1.00 46.06 204 ALA A C 1
ATOM 1553 O O . ALA A 1 204 ? -14.078 5.885 15.567 1.00 46.06 204 ALA A O 1
ATOM 1554 N N . PRO A 1 205 ? -14.798 4.426 17.112 1.00 48.03 205 PRO A N 1
ATOM 1555 C CA . PRO A 1 205 ? -15.638 3.630 16.212 1.00 48.03 205 PRO A CA 1
ATOM 1556 C C . PRO A 1 205 ? -16.801 4.355 15.536 1.00 48.03 205 PRO A C 1
ATOM 1558 O O . PRO A 1 205 ? -17.358 3.803 14.588 1.00 48.03 205 PRO A O 1
ATOM 1561 N N . GLN A 1 206 ? -17.154 5.573 15.956 1.00 42.12 206 GLN A N 1
ATOM 1562 C CA . GLN A 1 206 ? -18.137 6.391 15.235 1.00 42.12 206 GLN A CA 1
ATOM 1563 C C . GLN A 1 206 ? -17.700 6.736 13.798 1.00 42.12 206 GLN A C 1
ATOM 1565 O O . GLN A 1 206 ? -18.535 7.095 12.976 1.00 42.12 206 GLN A O 1
ATOM 1570 N N . PHE A 1 207 ? -16.421 6.531 13.462 1.00 46.84 207 PHE A N 1
ATOM 1571 C CA . PHE A 1 207 ? -15.896 6.575 12.099 1.00 46.84 207 PHE A CA 1
ATOM 1572 C C . PHE A 1 207 ? -15.538 5.183 11.566 1.00 46.84 207 PHE A C 1
ATOM 1574 O O . PHE A 1 207 ? -14.546 5.021 10.858 1.00 46.84 207 PHE A O 1
ATOM 1581 N N . GLY A 1 208 ? -16.342 4.157 11.865 1.00 46.41 208 GLY A N 1
ATOM 1582 C CA . GLY A 1 208 ? -16.162 2.796 11.331 1.00 46.41 208 GLY A CA 1
ATOM 1583 C C . GLY A 1 208 ? -16.042 2.733 9.801 1.00 46.41 208 GLY A C 1
ATOM 1584 O O . GLY A 1 208 ? -15.540 1.756 9.257 1.00 46.41 208 GLY A O 1
ATOM 1585 N N . VAL A 1 209 ? -16.426 3.806 9.112 1.00 43.28 209 VAL A N 1
ATOM 1586 C CA . VAL A 1 209 ? -16.227 3.975 7.678 1.00 43.28 209 VAL A CA 1
ATOM 1587 C C . VAL A 1 209 ? -14.817 4.455 7.295 1.00 43.28 209 VAL A C 1
ATOM 1589 O O . VAL A 1 209 ? -14.266 3.981 6.306 1.00 43.28 209 VAL A O 1
ATOM 1592 N N . LEU A 1 210 ? -14.158 5.288 8.111 1.00 47.84 210 LEU A N 1
ATOM 1593 C CA . LEU A 1 210 ? -12.728 5.619 7.962 1.00 47.84 210 LEU A CA 1
ATOM 1594 C C . LEU A 1 210 ? -11.818 4.437 8.305 1.00 47.84 210 LEU A C 1
ATOM 1596 O O . LEU A 1 210 ? -10.759 4.309 7.705 1.00 47.84 210 LEU A O 1
ATOM 1600 N N . TRP A 1 211 ? -12.250 3.542 9.200 1.00 39.81 211 TRP A N 1
ATOM 1601 C CA . TRP A 1 211 ? -11.515 2.312 9.523 1.00 39.81 211 TRP A CA 1
ATOM 1602 C C . TRP A 1 211 ? -11.215 1.457 8.290 1.00 39.81 211 TRP A C 1
ATOM 1604 O O . TRP A 1 211 ? -10.207 0.764 8.241 1.00 39.81 211 TRP A O 1
ATOM 1614 N N . THR A 1 212 ? -12.093 1.511 7.289 1.00 41.47 212 THR A N 1
ATOM 1615 C CA . THR A 1 212 ? -11.911 0.757 6.051 1.00 41.47 212 THR A CA 1
ATOM 1616 C C . THR A 1 212 ? -10.881 1.358 5.087 1.00 41.47 212 THR A C 1
ATOM 1618 O O . THR A 1 212 ? -10.497 0.650 4.166 1.00 41.47 212 THR A O 1
ATOM 1621 N N . ASN A 1 213 ? -10.402 2.591 5.337 1.00 39.47 213 ASN A N 1
ATOM 1622 C CA . ASN A 1 213 ? -9.455 3.342 4.490 1.00 39.47 213 ASN A CA 1
ATOM 1623 C C . ASN A 1 213 ? -8.013 3.396 5.042 1.00 39.47 213 ASN A C 1
ATOM 1625 O O . ASN A 1 213 ? -7.238 4.234 4.583 1.00 39.47 213 ASN A O 1
ATOM 1629 N N . ALA A 1 214 ? -7.662 2.597 6.057 1.00 38.47 214 ALA A N 1
ATOM 1630 C CA . ALA A 1 214 ? -6.341 2.659 6.698 1.00 38.47 214 ALA A CA 1
ATOM 1631 C C . ALA A 1 214 ? -5.317 1.676 6.117 1.00 38.47 214 ALA A C 1
ATOM 1633 O O . ALA A 1 214 ? -5.603 0.459 6.111 1.00 38.47 214 ALA A O 1
#

InterPro domains:
  IPR007248 Mpv17/PMP22 [PF04117] (165-213)
  IPR007248 Mpv17/PMP22 [PTHR11266] (38-213)

Sequence (214 aa):
MLTMMASLAAARVLAPSPASLPLLQLRGGFGVGVATSAFESYTRLLATAPLATNCISAACLGMLSDGIAQSLTPCASDELCEGEAAVRTWDFERTAWMSVWGAAISGGVIFFWLQLLSRLFPNARTLAAQLVSKVFVNQLVMSPGLNGGFFAFVIWTRTAPRMRMNASKWSQLVDKYRRDLLPTIVRSCLFWSVVQGVNFKLIAPQFGVLWTNA

Organism: NCBI:txid33657

Radius of gyration: 23.55 Å; chains: 1; bounding box: 87×39×48 Å

Secondary structure (DSSP, 8-state):
-TTSSSSSSSS-S-PPPS-----EE-TTS-EE----HHHHHHHHHHHHSHHHHHHHHHHHHHHHHHHHHHHH-----TTSTTSS-------HHHHHHHHHHIIIIIIIIHHHHHHHHHHH-TTTTT-HHHHHHHHHHHHHHHHHHHHHHHHHHHHHHHSSSTT---HHHHHHHHHHIIIIIHHHHHHHHHHHHHHHHHHHHHS-GGGTTGGGG-

Foldseek 3Di:
DVPVVVVVVVPPPDPDDPDDQPFQDWPPRDTDPPRDVVVVVLLVCLVPPLLQSLLQVQLVVLLVVVVVVLVPDDVVPPPPPVDPDPDSDDPVQSSNLSSVCRNPCLRPVLLVVLVVLCVVQVCLAPDVVSVVVSLVVCLVPCLLCVLLVVLLSCLQDPPPPHVDDDPVSVVVSVVCCVPPSVVSSVVCSVVVSVVSSCCSHTRDCVPVSVSSND